Protein AF-A0AA40F3Q4-F1 (afdb_monomer)

Foldseek 3Di:
DDDDDDDDDDDDPPDPDDPPPDDPDQDAAQEEEFEEDEQLVQLCVQVVVQVVVLCVVVPQSNYEYFYEYAPYPNCPVVVVVVCVVVSVVSVHHYHYHYDPQDLVDPPNQQSVLVSRVNRCVVCQVCVVRHDDLQSHKYKYFYLWNFHNLLSVVQVVLCVLQVAQKEEEFEWDPPDPDIFGDPQQQWFALQQHGQWDLPLVLDCPGRVCGCVVPPVVVVCLVLQAKEFGLFDHNRIMMGRRCCVRPVVQGFHAAPVVLVGFGGHSRNVSSLSCLVSQNRRYIYRNLNYIYNDDVVRVVRCVVSHHSCVSVVPDDSVRNHYPDDSDGNQWHWRPNDSNDIDIDGSQRPDDDD

Mean predicted aligned error: 5.72 Å

Nearest PDB structures (foldseek):
  2e89-assembly2_C  TM=4.826E-01  e=2.889E-01  Aquifex aeolicus
  1ni5-assembly1_A-2  TM=4.723E-01  e=5.686E-01  Escherichia coli
  4m6w-assembly1_B  TM=3.619E-01  e=1.432E+00  Homo sapiens

Radius of gyration: 20.72 Å; Cα contacts (8 Å, |Δi|>4): 675; chains: 1; bounding box: 68×44×54 Å

Solvent-accessible surface area (backbone atoms only — not comparable to full-atom values): 18823 Å² total; per-residue (Å²): 133,86,79,81,79,79,83,73,80,82,72,78,74,75,78,77,74,79,75,83,92,82,66,99,61,81,67,48,22,37,34,41,37,27,28,62,44,61,69,42,49,90,47,42,66,50,36,52,50,21,49,52,51,37,36,60,73,70,34,30,62,28,31,35,43,24,38,30,32,45,70,38,91,72,48,36,61,60,53,58,57,70,42,47,67,59,42,47,74,59,51,33,47,74,45,80,43,80,37,87,72,58,45,90,47,85,61,32,40,45,43,48,12,49,51,57,45,58,27,48,39,63,61,67,76,43,53,86,54,38,39,60,43,83,67,17,37,31,38,42,36,50,70,37,39,51,52,32,61,41,58,52,47,31,49,46,50,17,59,77,65,67,30,35,28,20,16,34,39,26,38,40,72,92,56,96,62,77,30,68,56,51,46,88,38,24,21,35,60,76,17,38,49,45,34,60,61,48,77,84,37,49,67,89,37,44,85,45,54,34,74,93,36,68,68,60,33,53,31,49,73,71,40,23,39,41,70,26,54,22,57,47,29,60,30,33,16,31,42,32,30,48,48,72,74,63,68,52,64,52,38,55,58,51,55,96,58,68,22,64,54,57,51,24,54,29,51,35,31,44,48,30,41,75,72,70,45,48,45,28,30,38,35,52,37,28,61,36,16,70,37,64,72,61,18,48,52,44,31,72,75,74,38,52,34,66,69,47,58,75,75,55,47,74,76,70,41,55,64,87,82,68,88,70,77,40,74,36,28,60,38,48,70,42,61,57,49,69,47,78,39,56,56,60,58,64,59,76,83,132

Sequence (350 aa):
MPEPRPLRRPLCPPHPDPPPTNSTSPPPIHYFLALDLRNVLPLLPRLLGSLLETIRFLGPSSCYLSIIEGHSPDGTLSVLTALTPHLAALNIRYHLQSSSLNPSAADRIARLAALRNLALAPLLASPTLFAAPADTTILFLNDVALCAEDVLELAHQRRVQQADMTCAVDWTHVGRDPTFYDVWVARTMKGDSFFEIPPSGSWDFAWNLFWNDKATRERFVARRPFQVFSCWNGAVAVGAEAMMTGGVRFRAPREDRGECFQGEPQLFCKDLWFGGWGRVAVVPSVNIEYGDEKGRLIKEGKGYTSRWTAVETEEEARIEWVDEPPREVKCMPTYDNQYWQAWNASLPLD

Secondary structure (DSSP, 8-state):
-PPPPP-PPPPPPPPPPPPPS--SSPPPB-EEEEEEESS-TTTHHHHHHHHHHHHHHH-GGGEEEEEEE---TTSHHHHHHHHHHHHHHTT-EEEEEE----TTSSSHHHHHHHHHHHHHHHHHH-GGGBS-GGG-EEEEE-S----HHHHHHHHHHHHHTT-SEEEEEEEE-SSSS-EES-TTT-EETTSS-SS---TT---TTTTSTTTT-HHHHHHHHTT--EEEEE--TTEEEEETHHHHTS--------GGGT-----HHHHHHHHHHHTT---EEEEEEEEE-SSHHHHHHHHHHH--HHHHHTT--HHHH------SPPSEEEE-SSSS--EEEETTTT-S--

Structure (mmCIF, N/CA/C/O backbone):
data_AF-A0AA40F3Q4-F1
#
_entry.id   AF-A0AA40F3Q4-F1
#
loop_
_atom_site.group_PDB
_atom_site.id
_atom_site.type_symbol
_atom_site.label_atom_id
_atom_site.label_alt_id
_atom_site.label_comp_id
_atom_site.label_asym_id
_atom_site.label_entity_id
_atom_site.label_seq_id
_atom_site.pdbx_PDB_ins_code
_atom_site.Cartn_x
_atom_site.Cartn_y
_atom_site.Cartn_z
_atom_site.occupancy
_atom_site.B_iso_or_equiv
_atom_site.auth_seq_id
_atom_site.auth_comp_id
_atom_site.auth_asym_id
_atom_site.auth_atom_id
_atom_site.pdbx_PDB_model_num
ATOM 1 N N . MET A 1 1 ? -40.354 13.965 -17.883 1.00 44.69 1 MET A N 1
ATOM 2 C CA . MET A 1 1 ? -39.691 14.326 -16.612 1.00 44.69 1 MET A CA 1
ATOM 3 C C . MET A 1 1 ? -39.885 13.165 -15.652 1.00 44.69 1 MET A C 1
ATOM 5 O O . MET A 1 1 ? -41.017 12.704 -15.575 1.00 44.69 1 MET A O 1
ATOM 9 N N . PRO A 1 2 ? -38.837 12.632 -15.003 1.00 46.91 2 PRO A N 1
ATOM 10 C CA . PRO A 1 2 ? -39.010 11.583 -14.006 1.00 46.91 2 PRO A CA 1
ATOM 11 C C . PRO A 1 2 ? -39.628 12.199 -12.746 1.00 46.91 2 PRO A C 1
ATOM 13 O O . PRO A 1 2 ? -39.131 13.214 -12.259 1.00 46.91 2 PRO A O 1
ATOM 16 N N . GLU A 1 3 ? -40.714 11.615 -12.242 1.00 49.62 3 GLU A N 1
ATOM 17 C CA . GLU A 1 3 ? -41.311 12.037 -10.973 1.00 49.62 3 GLU A CA 1
ATOM 18 C C . GLU A 1 3 ? -40.327 11.824 -9.808 1.00 49.62 3 GLU A C 1
ATOM 20 O O . GLU A 1 3 ? -39.622 10.806 -9.768 1.00 49.62 3 GLU A O 1
ATOM 25 N N . PRO A 1 4 ? -40.261 12.755 -8.840 1.00 59.75 4 PRO A N 1
ATOM 26 C CA . PRO A 1 4 ? -39.429 12.583 -7.659 1.00 59.75 4 PRO A CA 1
ATOM 27 C C . PRO A 1 4 ? -39.944 11.407 -6.820 1.00 59.75 4 PRO A C 1
ATOM 29 O O . PRO A 1 4 ? -41.117 11.353 -6.451 1.00 59.75 4 PRO A O 1
ATOM 32 N N . ARG A 1 5 ? -39.055 10.459 -6.487 1.00 58.78 5 ARG A N 1
ATOM 33 C CA . ARG A 1 5 ? -39.393 9.369 -5.559 1.00 58.78 5 ARG A CA 1
ATOM 34 C C . ARG A 1 5 ? -39.766 9.967 -4.196 1.00 58.78 5 ARG A C 1
ATOM 36 O O . ARG A 1 5 ? -39.007 10.790 -3.682 1.00 58.78 5 ARG A O 1
ATOM 43 N N . PRO A 1 6 ? -40.880 9.542 -3.577 1.00 64.06 6 PRO A N 1
ATOM 44 C CA . PRO A 1 6 ? -41.272 10.050 -2.273 1.00 64.06 6 PRO A CA 1
ATOM 45 C C . PRO A 1 6 ? -40.233 9.651 -1.220 1.00 64.06 6 PRO A C 1
ATOM 47 O O . PRO A 1 6 ? -39.910 8.471 -1.058 1.00 64.06 6 PRO A O 1
ATOM 50 N N . LEU A 1 7 ? -39.721 10.645 -0.490 1.00 58.53 7 LEU A N 1
ATOM 51 C CA . LEU A 1 7 ? -38.876 10.432 0.681 1.00 58.53 7 LEU A CA 1
ATOM 52 C C . LEU A 1 7 ? -39.710 9.709 1.744 1.00 58.53 7 LEU A C 1
ATOM 54 O O . LEU A 1 7 ? -40.642 10.276 2.318 1.00 58.53 7 LEU A O 1
ATOM 58 N N . ARG A 1 8 ? -39.404 8.432 1.992 1.00 70.06 8 ARG A N 1
ATOM 59 C CA . ARG A 1 8 ? -40.022 7.691 3.096 1.00 70.06 8 ARG A CA 1
ATOM 60 C C . ARG A 1 8 ? -39.555 8.302 4.415 1.00 70.06 8 ARG A C 1
ATOM 62 O O . ARG A 1 8 ? -38.373 8.601 4.571 1.00 70.06 8 ARG A O 1
ATOM 69 N N . ARG A 1 9 ? -40.479 8.468 5.367 1.00 61.78 9 ARG A N 1
ATOM 70 C CA . ARG A 1 9 ? -40.126 8.853 6.739 1.00 61.78 9 ARG A CA 1
ATOM 71 C C . ARG A 1 9 ? -39.145 7.811 7.291 1.00 61.78 9 ARG A C 1
ATOM 73 O O . ARG A 1 9 ? -39.477 6.624 7.227 1.00 61.78 9 ARG A O 1
ATOM 80 N N . PRO A 1 10 ? -37.971 8.213 7.804 1.00 50.03 10 PRO A N 1
ATOM 81 C CA . PRO A 1 10 ? -37.075 7.278 8.460 1.00 50.03 10 PRO A CA 1
ATOM 82 C C . PRO A 1 10 ? -37.811 6.683 9.663 1.00 50.03 10 PRO A C 1
ATOM 84 O O . PRO A 1 10 ? -38.311 7.410 10.521 1.00 50.03 10 PRO A O 1
ATOM 87 N N . LEU A 1 11 ? -37.934 5.358 9.687 1.00 65.81 11 LEU A N 1
ATOM 88 C CA . LEU A 1 11 ? -38.355 4.650 10.887 1.00 65.81 11 LEU A CA 1
ATOM 89 C C . LEU A 1 11 ? -37.187 4.724 11.867 1.00 65.81 11 LEU A C 1
ATOM 91 O O . LEU A 1 11 ? -36.048 4.452 11.483 1.00 65.81 11 LEU A O 1
ATOM 95 N N . CYS A 1 12 ? -37.464 5.122 13.108 1.00 56.38 12 CYS A N 1
ATOM 96 C CA . CYS A 1 12 ? -36.472 5.024 14.169 1.00 56.38 12 CYS A CA 1
ATOM 97 C C . CYS A 1 12 ? -36.053 3.546 14.247 1.00 56.38 12 CYS A C 1
ATOM 99 O O . CYS A 1 12 ? -36.946 2.696 14.362 1.00 56.38 12 CYS A O 1
ATOM 101 N N . PRO A 1 13 ? -34.757 3.213 14.122 1.00 60.34 13 PRO A N 1
ATOM 102 C CA . PRO A 1 13 ? -34.320 1.843 14.320 1.00 60.34 13 PRO A CA 1
ATOM 103 C C . PRO A 1 13 ? -34.789 1.385 15.707 1.00 60.34 13 PRO A C 1
ATOM 105 O O . PRO A 1 13 ? -34.764 2.195 16.641 1.00 60.34 13 PRO A O 1
ATOM 108 N N . PRO A 1 14 ? -35.232 0.128 15.868 1.00 66.56 14 PRO A N 1
ATOM 109 C CA . PRO A 1 14 ? -35.464 -0.407 17.200 1.00 66.56 14 PRO A CA 1
ATOM 110 C C . PRO A 1 14 ? -34.191 -0.221 18.032 1.00 66.56 14 PRO A C 1
ATOM 112 O O . PRO A 1 14 ? -33.078 -0.326 17.506 1.00 66.56 14 PRO A O 1
ATOM 115 N N . HIS A 1 15 ? -34.357 0.100 19.318 1.00 56.66 15 HIS A N 1
ATOM 116 C CA . HIS A 1 15 ? -33.223 0.133 20.233 1.00 56.66 15 HIS A CA 1
ATOM 117 C C . HIS A 1 15 ? -32.486 -1.207 20.131 1.00 56.66 15 HIS A C 1
ATOM 119 O O . HIS A 1 15 ? -33.151 -2.244 20.152 1.00 56.66 15 HIS A O 1
ATOM 125 N N . PRO A 1 16 ? -31.150 -1.202 19.979 1.00 62.06 16 PRO A N 1
ATOM 126 C CA . PRO A 1 16 ? -30.399 -2.442 20.003 1.00 62.06 16 PRO A CA 1
ATOM 127 C C . PRO A 1 16 ? -30.681 -3.149 21.326 1.00 62.06 16 PRO A C 1
ATOM 129 O O . PRO A 1 16 ? -30.703 -2.505 22.382 1.00 62.06 16 PRO A O 1
ATOM 132 N N . ASP A 1 17 ? -30.910 -4.458 21.256 1.00 61.41 17 ASP A N 1
ATOM 133 C CA . ASP A 1 17 ? -31.008 -5.279 22.452 1.00 61.41 17 ASP A CA 1
ATOM 134 C C . ASP A 1 17 ? -29.743 -5.077 23.302 1.00 61.41 17 ASP A C 1
ATOM 136 O O . ASP A 1 17 ? -28.638 -4.956 22.751 1.00 61.41 17 ASP A O 1
ATOM 140 N N . PRO A 1 18 ? -29.873 -5.006 24.639 1.00 54.59 18 PRO A N 1
ATOM 141 C CA . PRO A 1 18 ? -28.712 -4.939 25.506 1.00 54.59 18 PRO A CA 1
ATOM 142 C C . PRO A 1 18 ? -27.803 -6.140 25.204 1.00 54.59 18 PRO A C 1
ATOM 144 O O . PRO A 1 18 ? -28.299 -7.265 25.080 1.00 54.59 18 PRO A O 1
ATOM 147 N N . PRO A 1 19 ? -26.484 -5.924 25.058 1.00 56.00 19 PRO A N 1
ATOM 148 C CA . PRO A 1 19 ? -25.567 -7.004 24.738 1.00 56.00 19 PRO A CA 1
ATOM 149 C C . PRO A 1 19 ? -25.681 -8.107 25.800 1.00 56.00 19 PRO A C 1
ATOM 151 O O . PRO A 1 19 ? -25.821 -7.792 26.988 1.00 56.00 19 PRO A O 1
ATOM 154 N N . PRO A 1 20 ? -25.618 -9.392 25.406 1.00 51.25 20 PRO A N 1
ATOM 155 C CA . PRO A 1 20 ? -25.650 -10.491 26.355 1.00 51.25 20 PRO A CA 1
ATOM 156 C C . PRO A 1 20 ? -24.527 -10.316 27.381 1.00 51.25 20 PRO A C 1
ATOM 158 O O . PRO A 1 20 ? -23.339 -10.283 27.055 1.00 51.25 20 PRO A O 1
ATOM 161 N N . THR A 1 21 ? -24.918 -10.183 28.644 1.00 56.25 21 THR A N 1
ATOM 162 C CA . THR A 1 21 ? -24.019 -10.083 29.790 1.00 56.25 21 THR A CA 1
ATOM 163 C C . THR A 1 21 ? -23.384 -11.445 30.040 1.00 56.25 21 THR A C 1
ATOM 165 O O . THR A 1 21 ? -23.959 -12.238 30.776 1.00 56.25 21 THR A O 1
ATOM 168 N N . ASN A 1 22 ? -22.251 -11.753 29.399 1.00 51.97 22 ASN A N 1
ATOM 169 C CA . ASN A 1 22 ? -21.353 -12.838 29.834 1.00 51.97 22 ASN A CA 1
ATOM 170 C C . ASN A 1 22 ? -19.933 -12.761 29.235 1.00 51.97 22 ASN A C 1
ATOM 172 O O . ASN A 1 22 ? -19.335 -13.765 28.862 1.00 51.97 22 ASN A O 1
ATOM 176 N N . SER A 1 23 ? -19.355 -11.560 29.192 1.00 52.28 23 SER A N 1
ATOM 177 C CA . SER A 1 23 ? -17.904 -11.375 29.074 1.00 52.28 23 SER A CA 1
ATOM 178 C C . SER A 1 23 ? -17.514 -10.107 29.824 1.00 52.28 23 SER A C 1
ATOM 180 O O . SER A 1 23 ? -17.941 -9.015 29.460 1.00 52.28 23 SER A O 1
ATOM 182 N N . THR A 1 24 ? -16.737 -10.237 30.896 1.00 62.25 24 THR A N 1
ATOM 183 C CA . THR A 1 24 ? -16.213 -9.101 31.674 1.00 62.25 24 THR A CA 1
ATOM 184 C C . THR A 1 24 ? -15.045 -8.395 30.981 1.00 62.25 24 THR A C 1
ATOM 186 O O . THR A 1 24 ? -14.655 -7.312 31.411 1.00 62.25 24 THR A O 1
ATOM 189 N N . SER A 1 25 ? -14.507 -8.961 29.896 1.00 68.81 25 SER A N 1
ATOM 190 C CA . SER A 1 25 ? -13.467 -8.347 29.069 1.00 68.81 25 SER A CA 1
ATOM 191 C C . SER A 1 25 ? -14.027 -7.857 27.727 1.00 68.81 25 SER A C 1
ATOM 193 O O . SER A 1 25 ? -14.858 -8.549 27.125 1.00 68.81 25 SER A O 1
ATOM 195 N N . PRO A 1 26 ? -13.574 -6.694 27.220 1.00 80.38 26 PRO A N 1
ATOM 196 C CA . PRO A 1 26 ? -13.894 -6.264 25.862 1.00 80.38 26 PRO A CA 1
ATOM 197 C C . PRO A 1 26 ? -13.405 -7.307 24.840 1.00 80.38 26 PRO A C 1
ATOM 199 O O . PRO A 1 26 ? -12.405 -7.982 25.100 1.00 80.38 26 PRO A O 1
ATOM 202 N N . PRO A 1 27 ? -14.087 -7.457 23.689 1.00 87.94 27 PRO A N 1
ATOM 203 C CA . PRO A 1 27 ? -13.668 -8.409 22.667 1.00 87.94 27 PRO A CA 1
ATOM 204 C C . PRO A 1 27 ? -12.263 -8.063 22.137 1.00 87.94 27 PRO A C 1
ATOM 206 O O . PRO A 1 27 ? -11.870 -6.886 22.136 1.00 87.94 27 PRO A O 1
ATOM 209 N N . PRO A 1 28 ? -11.492 -9.067 21.687 1.00 95.00 28 PRO A N 1
ATOM 210 C CA . PRO A 1 28 ? -10.180 -8.830 21.100 1.00 95.00 28 PRO A CA 1
ATOM 211 C C . PRO A 1 28 ? -10.287 -8.009 19.806 1.00 95.00 28 PRO A C 1
ATOM 213 O O . PRO A 1 28 ? -11.277 -8.090 19.078 1.00 95.00 28 PRO A O 1
ATOM 216 N N . ILE A 1 29 ? -9.261 -7.208 19.512 1.00 96.94 29 ILE A N 1
ATOM 217 C CA . ILE A 1 29 ? -9.142 -6.520 18.221 1.00 96.94 29 ILE A CA 1
ATOM 218 C C . ILE A 1 29 ? -8.756 -7.515 17.138 1.00 96.94 29 ILE A C 1
ATOM 220 O O . ILE A 1 29 ? -7.723 -8.169 17.245 1.00 96.94 29 ILE A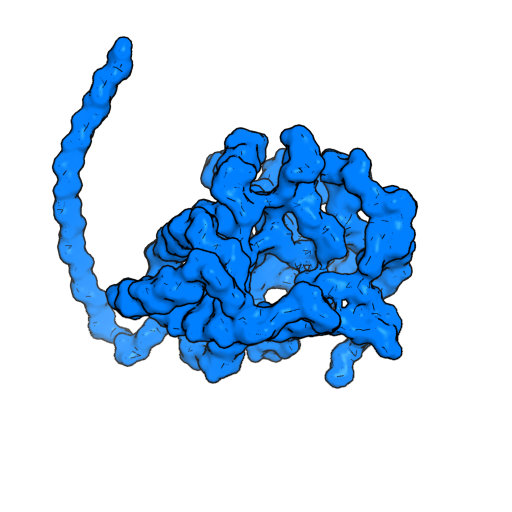 O 1
ATOM 224 N N . HIS A 1 30 ? -9.535 -7.546 16.063 1.00 97.75 30 HIS A N 1
ATOM 225 C CA . HIS A 1 30 ? -9.210 -8.292 14.848 1.00 97.75 30 HIS A 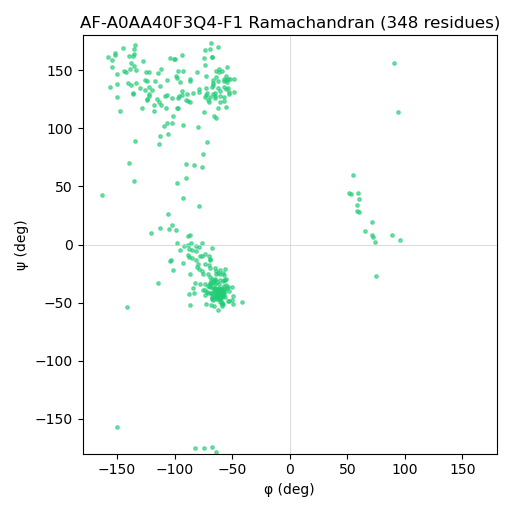CA 1
ATOM 226 C C . HIS A 1 30 ? -8.656 -7.393 13.738 1.00 97.75 30 HIS A C 1
ATOM 228 O O . HIS A 1 30 ? -7.960 -7.885 12.853 1.00 97.75 30 HIS A O 1
ATOM 234 N N . TYR A 1 31 ? -8.937 -6.086 13.782 1.00 98.50 31 TYR A N 1
ATOM 235 C CA . TYR A 1 31 ? -8.552 -5.139 12.737 1.00 98.50 31 TYR A CA 1
ATOM 236 C C . TYR A 1 31 ? -7.815 -3.930 13.317 1.00 98.50 31 TYR A C 1
ATOM 238 O O . TYR A 1 31 ? -8.375 -3.161 14.100 1.00 98.50 31 TYR A O 1
ATOM 246 N N . PHE A 1 32 ? -6.559 -3.745 12.918 1.00 98.62 32 PHE A N 1
ATOM 247 C CA . PHE A 1 32 ? -5.738 -2.590 13.279 1.00 98.62 32 PHE A CA 1
ATOM 248 C C . PHE A 1 32 ? -5.596 -1.668 12.068 1.00 98.62 32 PHE A C 1
ATOM 250 O O . PHE A 1 32 ? -4.869 -1.977 11.130 1.00 98.62 32 PHE A O 1
ATOM 257 N N . LEU A 1 33 ? -6.310 -0.549 12.063 1.00 98.69 33 LEU A N 1
ATOM 258 C CA . LEU A 1 33 ? -6.270 0.445 11.001 1.00 98.69 33 LEU A CA 1
ATOM 259 C C . LEU A 1 33 ? -5.160 1.453 11.310 1.00 98.69 33 LEU A C 1
ATOM 261 O O . LEU A 1 33 ? -5.179 2.067 12.374 1.00 98.69 33 LEU A O 1
ATOM 265 N N . ALA A 1 34 ? -4.208 1.622 10.397 1.00 98.56 34 ALA A N 1
ATOM 266 C CA . ALA A 1 34 ? -3.029 2.466 10.576 1.00 98.56 34 ALA A CA 1
ATOM 267 C C . ALA A 1 34 ? -2.912 3.485 9.439 1.00 98.56 34 ALA A C 1
ATOM 269 O O . ALA A 1 34 ? -3.044 3.115 8.272 1.00 98.56 34 ALA A O 1
ATOM 270 N N . LEU A 1 35 ? -2.663 4.752 9.774 1.00 98.44 35 LEU A N 1
ATOM 271 C CA . LEU A 1 35 ? -2.482 5.824 8.797 1.00 98.44 35 LEU A CA 1
ATOM 272 C C . LEU A 1 35 ? -1.365 6.782 9.215 1.00 98.44 35 LEU A C 1
ATOM 274 O O . LEU A 1 35 ? -1.309 7.202 10.370 1.00 98.44 35 LEU A O 1
ATOM 278 N N . ASP A 1 36 ? -0.559 7.195 8.240 1.00 97.00 36 ASP A N 1
ATOM 279 C CA . ASP A 1 36 ? 0.329 8.355 8.335 1.00 97.00 36 ASP A CA 1
ATOM 280 C C . ASP A 1 36 ? -0.259 9.469 7.458 1.00 97.00 36 ASP A C 1
ATOM 282 O O . ASP A 1 36 ? -0.394 9.295 6.248 1.00 97.00 36 ASP A O 1
ATOM 286 N N . LEU A 1 37 ? -0.634 10.607 8.046 1.00 96.75 37 LEU A N 1
ATOM 287 C CA . LEU A 1 37 ? -1.344 11.688 7.355 1.00 96.75 37 LEU A CA 1
ATOM 288 C C . LEU A 1 37 ? -0.579 13.006 7.436 1.00 96.75 37 LEU A C 1
ATOM 290 O O . LEU A 1 37 ? -0.130 13.415 8.508 1.00 96.75 37 LEU A O 1
ATOM 294 N N . ARG A 1 38 ? -0.482 13.721 6.312 1.00 94.50 38 ARG A N 1
ATOM 295 C CA . ARG A 1 38 ? 0.099 15.067 6.263 1.00 94.50 38 ARG A CA 1
ATOM 296 C C . ARG A 1 38 ? -0.528 15.897 5.149 1.00 94.50 38 ARG A C 1
ATOM 298 O O . ARG A 1 38 ? -0.455 15.507 3.995 1.00 94.50 38 ARG A O 1
ATOM 305 N N . ASN A 1 39 ? -1.032 17.083 5.479 1.00 95.06 39 ASN A N 1
ATOM 306 C CA . ASN A 1 39 ? -1.609 18.042 4.528 1.00 95.06 39 ASN A CA 1
ATOM 307 C C . ASN A 1 39 ? -2.806 17.484 3.731 1.00 95.06 39 ASN A C 1
ATOM 309 O O . ASN A 1 39 ? -2.880 17.647 2.512 1.00 95.06 39 ASN A O 1
ATOM 313 N N . VAL A 1 40 ? -3.726 16.800 4.414 1.00 96.19 40 VAL A N 1
ATOM 314 C CA . VAL A 1 40 ? -4.823 16.050 3.781 1.00 96.19 40 VAL A CA 1
ATOM 315 C C . VAL A 1 40 ? -6.197 16.650 4.056 1.00 96.19 40 VAL A C 1
ATOM 317 O O . VAL A 1 40 ? -7.200 15.978 3.821 1.00 96.19 40 VAL A O 1
ATOM 320 N N . LEU A 1 41 ? -6.293 17.892 4.551 1.00 96.75 41 LEU A N 1
ATOM 321 C CA . LEU A 1 41 ? -7.573 18.482 4.960 1.00 96.75 41 LEU A CA 1
ATOM 322 C C . LEU A 1 41 ? -8.685 18.340 3.894 1.00 96.75 41 LEU A C 1
ATOM 324 O O . LEU A 1 41 ? -9.790 17.948 4.273 1.00 96.75 41 LEU A O 1
ATOM 328 N N . PRO A 1 42 ? -8.446 18.587 2.587 1.00 96.38 42 PRO A N 1
ATOM 329 C CA . PRO A 1 42 ? -9.491 18.444 1.569 1.00 96.38 42 PRO A CA 1
ATOM 330 C C . PRO A 1 42 ? -9.983 17.003 1.378 1.00 96.38 42 PRO A C 1
ATOM 332 O O . PRO A 1 42 ? -11.146 16.793 1.043 1.00 96.38 42 PRO A O 1
ATOM 335 N N . LEU A 1 43 ? -9.106 16.020 1.590 1.00 96.81 43 LEU A N 1
ATOM 336 C CA . LEU A 1 43 ? -9.385 14.592 1.425 1.00 96.81 43 LEU A CA 1
ATOM 337 C C . LEU A 1 43 ? -9.992 13.964 2.689 1.00 96.81 43 LEU A C 1
ATOM 339 O O . LEU A 1 43 ? -10.710 12.963 2.627 1.00 96.81 43 LEU A O 1
ATOM 343 N N . LEU A 1 44 ? -9.716 14.564 3.848 1.00 96.12 44 LEU A N 1
ATOM 344 C CA . LEU A 1 44 ? -10.042 14.026 5.161 1.00 96.12 44 LEU A CA 1
ATOM 345 C C . LEU A 1 44 ? -11.525 13.632 5.330 1.00 96.12 44 LEU A C 1
ATOM 347 O O . LEU A 1 44 ? -11.766 12.561 5.889 1.00 96.12 44 LEU A O 1
ATOM 351 N N . PRO A 1 45 ? -12.528 14.391 4.828 1.00 96.12 45 PRO A N 1
ATOM 352 C CA . PRO A 1 45 ? -13.930 13.981 4.917 1.00 96.12 45 PRO A CA 1
ATOM 353 C C . PRO A 1 45 ? -14.224 12.647 4.222 1.00 96.12 45 PRO A C 1
ATOM 355 O O . PRO A 1 45 ? -14.944 11.819 4.779 1.00 96.12 45 PRO A O 1
ATOM 358 N N . ARG A 1 46 ? -13.652 12.415 3.031 1.00 96.88 46 ARG A N 1
ATOM 359 C CA . ARG A 1 46 ? -13.810 11.148 2.308 1.00 96.88 46 ARG A CA 1
ATOM 360 C C . ARG A 1 46 ? -13.092 10.022 3.033 1.00 96.88 46 ARG A C 1
ATOM 362 O O . ARG A 1 46 ? -13.705 8.996 3.312 1.00 96.88 46 ARG A O 1
ATOM 369 N N . LEU A 1 47 ? -11.815 10.229 3.351 1.00 97.12 47 LEU A N 1
ATOM 370 C CA . LEU A 1 47 ? -10.977 9.213 3.983 1.00 97.12 47 LEU A CA 1
ATOM 371 C C . LEU A 1 47 ? -11.568 8.752 5.323 1.00 97.12 47 LEU A C 1
ATOM 373 O O . LEU A 1 47 ? -11.778 7.558 5.527 1.00 97.12 47 LEU A O 1
ATOM 377 N N . LEU A 1 48 ? -11.905 9.690 6.215 1.00 95.50 48 LEU A N 1
ATOM 378 C CA . LEU A 1 48 ? -12.493 9.357 7.514 1.00 95.50 48 LEU A CA 1
ATOM 379 C C . LEU A 1 48 ? -13.917 8.810 7.383 1.00 95.50 48 LEU A C 1
ATOM 381 O O . LEU A 1 48 ? -14.275 7.897 8.120 1.00 95.50 48 LEU A O 1
ATOM 385 N N . GLY A 1 49 ? -14.722 9.323 6.447 1.00 96.19 49 GLY A N 1
ATOM 386 C CA . GLY A 1 49 ? -16.063 8.794 6.186 1.00 96.19 49 GLY A CA 1
ATOM 387 C C . GLY A 1 49 ? -16.030 7.311 5.813 1.00 96.19 49 GLY A C 1
ATOM 388 O O . GLY A 1 49 ? -16.691 6.496 6.458 1.00 96.19 49 GLY A O 1
ATOM 389 N N . SER A 1 50 ? -15.187 6.951 4.846 1.00 97.94 50 SER A N 1
ATOM 390 C CA . SER A 1 50 ? -14.997 5.564 4.414 1.00 97.94 50 SER A CA 1
ATOM 391 C C . SER A 1 50 ? -14.377 4.678 5.501 1.00 97.94 50 SER A C 1
ATOM 393 O O . SER A 1 50 ? -14.786 3.527 5.667 1.00 97.94 50 SER A O 1
ATOM 395 N N . LEU A 1 51 ? -13.425 5.199 6.284 1.00 97.12 51 LEU A N 1
ATOM 396 C CA . LEU A 1 51 ? -12.856 4.486 7.433 1.00 97.12 51 LEU A CA 1
ATOM 397 C C . LEU A 1 51 ? -13.913 4.168 8.490 1.00 97.12 51 LEU A C 1
ATOM 399 O O . LEU A 1 51 ? -13.981 3.0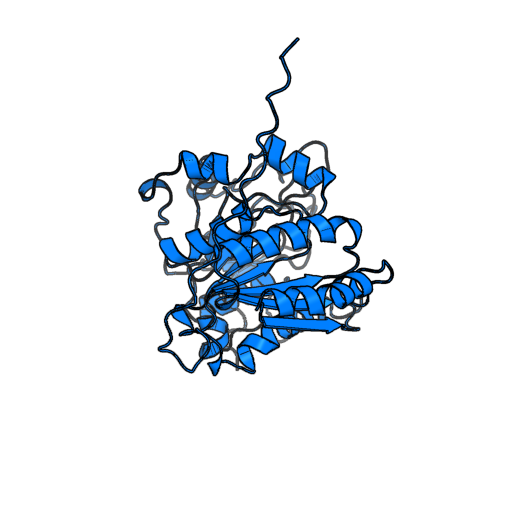43 8.978 1.00 97.12 51 LEU A O 1
ATOM 403 N N . LEU A 1 52 ? -14.759 5.139 8.837 1.00 96.44 52 LEU A N 1
ATOM 404 C CA . LEU A 1 52 ? -15.816 4.945 9.825 1.00 96.44 52 LEU A CA 1
ATOM 405 C C . LEU A 1 52 ? -16.883 3.972 9.335 1.00 96.44 52 LEU A C 1
ATOM 407 O O . LEU A 1 52 ? -17.372 3.165 10.121 1.00 96.44 52 LEU A O 1
ATOM 411 N N . GLU A 1 53 ? -17.231 4.007 8.052 1.00 98.06 53 GLU A N 1
ATOM 412 C CA . GLU A 1 53 ? -18.125 3.017 7.451 1.00 98.06 53 GLU A CA 1
ATOM 413 C C . GLU A 1 53 ? -17.515 1.606 7.489 1.00 98.06 53 GLU A C 1
ATOM 415 O O . GLU A 1 53 ? -18.185 0.664 7.914 1.00 98.06 53 GLU A O 1
ATOM 420 N N . THR A 1 54 ? -16.222 1.475 7.176 1.00 98.38 54 THR A N 1
ATOM 421 C CA . THR A 1 54 ? -15.473 0.213 7.306 1.00 98.38 54 THR A CA 1
ATOM 422 C C . THR A 1 54 ? -15.499 -0.294 8.752 1.00 98.38 54 THR A C 1
ATOM 424 O O . THR A 1 54 ? -15.863 -1.439 9.005 1.00 98.38 54 THR A O 1
ATOM 427 N N . ILE A 1 55 ? -15.176 0.560 9.729 1.00 97.81 55 ILE A N 1
ATOM 428 C CA . ILE A 1 55 ? -15.171 0.202 11.156 1.00 97.81 55 ILE A CA 1
ATOM 429 C C . ILE A 1 55 ? -16.570 -0.211 11.627 1.00 97.81 55 ILE A C 1
ATOM 431 O O . ILE A 1 55 ? -16.709 -1.164 12.392 1.00 97.81 55 ILE A O 1
ATOM 435 N N . ARG A 1 56 ? -17.620 0.473 11.161 1.00 96.94 56 ARG A N 1
ATOM 436 C CA . ARG A 1 56 ? -19.008 0.104 11.467 1.00 96.94 56 ARG A CA 1
ATOM 437 C C . ARG A 1 56 ? -19.374 -1.264 10.905 1.00 96.94 56 ARG A C 1
ATOM 439 O O . ARG A 1 56 ? -20.068 -2.004 11.594 1.00 96.94 56 ARG A O 1
ATOM 446 N N . PHE A 1 57 ? -18.912 -1.593 9.700 1.00 97.75 57 PHE A N 1
ATOM 447 C CA . PHE A 1 57 ? -19.126 -2.903 9.089 1.00 97.75 57 PHE A CA 1
ATOM 448 C C . PHE A 1 57 ? -18.382 -4.018 9.840 1.00 97.75 57 PHE A C 1
ATOM 450 O O . PHE A 1 57 ? -18.969 -5.053 10.141 1.00 97.75 57 PHE A O 1
ATOM 457 N N . LEU A 1 58 ? -17.111 -3.795 10.188 1.00 96.38 58 LEU A N 1
ATOM 458 C CA . LEU A 1 58 ? -16.266 -4.768 10.899 1.00 96.38 58 LEU A CA 1
ATOM 459 C C . LEU A 1 58 ? -16.629 -4.926 12.388 1.00 96.38 58 LEU A C 1
ATOM 461 O O . LEU A 1 58 ? -16.234 -5.901 13.029 1.00 96.38 58 LEU A O 1
ATOM 465 N N . GLY A 1 59 ? -17.386 -3.975 12.936 1.00 95.69 59 GLY A N 1
ATOM 466 C CA . GLY A 1 59 ? -17.722 -3.891 14.350 1.00 95.69 59 GLY A CA 1
ATOM 467 C C . GLY A 1 59 ? -16.734 -2.988 15.100 1.00 95.69 59 GLY A C 1
ATOM 468 O O . GLY A 1 59 ? -15.570 -3.359 15.250 1.00 95.69 59 GLY A O 1
ATOM 469 N N . PRO A 1 60 ? -17.172 -1.831 15.638 1.00 95.31 60 PRO A N 1
ATOM 470 C CA . PRO A 1 60 ? -16.282 -0.866 16.291 1.00 95.31 60 PRO A CA 1
ATOM 471 C C . PRO A 1 60 ? -15.418 -1.442 17.416 1.00 95.31 60 PRO A C 1
ATOM 473 O O . PRO A 1 60 ? -14.248 -1.092 17.540 1.00 95.31 60 PRO A O 1
ATOM 476 N N . SER A 1 61 ? -15.968 -2.372 18.200 1.00 93.81 61 SER A N 1
ATOM 477 C CA . SER A 1 61 ? -15.262 -3.028 19.303 1.00 93.81 61 SER A CA 1
ATOM 478 C C . SER A 1 61 ? -14.145 -3.973 18.842 1.00 93.81 61 SER A C 1
ATOM 480 O O . SER A 1 61 ? -13.234 -4.240 19.625 1.00 93.81 61 SER A O 1
ATOM 482 N N . SER A 1 62 ? -14.179 -4.426 17.587 1.00 95.50 62 SER A N 1
ATOM 483 C CA . SER A 1 62 ? -13.176 -5.294 16.955 1.00 95.50 62 SER A CA 1
ATOM 484 C C . SER A 1 62 ? -12.075 -4.507 16.234 1.00 95.50 62 SER A C 1
ATOM 486 O O . SER A 1 62 ? -11.161 -5.122 15.676 1.00 95.50 62 SER A O 1
ATOM 488 N N . CYS A 1 63 ? -12.152 -3.169 16.238 1.00 97.12 63 CYS A N 1
ATOM 489 C CA . CYS A 1 63 ? -11.275 -2.270 15.491 1.00 97.12 63 CYS A CA 1
ATOM 490 C C . CYS A 1 63 ? -10.443 -1.358 16.403 1.00 97.12 63 CYS A C 1
ATOM 492 O O . CYS A 1 63 ? -10.917 -0.839 17.418 1.00 97.12 63 CYS A O 1
ATOM 494 N N . TYR A 1 64 ? -9.190 -1.151 16.014 1.00 97.69 64 TYR A N 1
ATOM 495 C CA . TYR A 1 64 ? -8.282 -0.174 16.602 1.00 97.69 64 TYR A CA 1
ATOM 496 C C . TYR A 1 64 ? -7.831 0.775 15.496 1.00 97.69 64 TYR A C 1
ATOM 498 O O . TYR A 1 64 ? -7.394 0.307 14.452 1.00 97.69 64 TYR A O 1
ATOM 506 N N . LEU A 1 65 ? -7.924 2.084 15.708 1.00 98.19 65 LEU A N 1
ATOM 507 C CA . LEU A 1 65 ? -7.509 3.103 14.746 1.00 98.19 65 LEU A CA 1
ATOM 508 C C . LEU A 1 65 ? -6.280 3.855 15.269 1.00 98.19 65 LEU A C 1
ATOM 510 O O . LEU A 1 65 ? -6.339 4.479 16.322 1.00 98.19 65 LEU A O 1
ATOM 514 N N . SER A 1 66 ? -5.177 3.814 14.532 1.00 98.44 66 SER A N 1
ATOM 515 C CA . SER A 1 66 ? -3.925 4.504 14.840 1.00 98.44 66 SER A CA 1
ATOM 516 C C . SER A 1 66 ? -3.606 5.503 13.734 1.00 98.44 66 SER A C 1
ATOM 518 O O . SER A 1 66 ? -3.481 5.122 12.571 1.00 98.44 66 SER A O 1
ATOM 520 N N . ILE A 1 67 ? -3.500 6.783 14.083 1.00 98.44 67 ILE A N 1
ATOM 521 C CA . ILE A 1 67 ? -3.187 7.863 13.147 1.00 98.44 67 ILE A CA 1
ATOM 522 C C . ILE A 1 67 ? -1.953 8.615 13.635 1.00 98.44 67 ILE A C 1
ATOM 524 O O . ILE A 1 67 ? -1.936 9.164 14.742 1.00 98.44 67 ILE A O 1
ATOM 528 N N . ILE A 1 68 ? -0.943 8.691 12.774 1.00 98.06 68 ILE A N 1
ATOM 529 C CA . ILE A 1 68 ? 0.198 9.585 12.939 1.00 98.06 68 ILE A CA 1
ATOM 530 C C . ILE A 1 68 ? 0.008 10.786 12.025 1.00 98.06 68 ILE A C 1
ATOM 532 O O . ILE A 1 68 ? -0.211 10.655 10.826 1.00 98.06 68 ILE A O 1
ATOM 536 N N . GLU A 1 69 ? 0.085 11.977 12.600 1.00 96.38 69 GLU A N 1
ATOM 537 C CA . GLU A 1 69 ? -0.086 13.239 11.895 1.00 96.38 69 GLU A CA 1
ATOM 538 C C . GLU A 1 69 ? 1.275 13.932 11.730 1.00 96.38 69 GLU A C 1
ATOM 540 O O . GLU A 1 69 ? 2.031 14.082 12.686 1.00 96.38 69 GLU A O 1
ATOM 545 N N . GLY A 1 70 ? 1.614 14.340 10.509 1.00 92.50 70 GLY A N 1
ATOM 546 C CA . GLY A 1 70 ? 2.940 14.833 10.136 1.00 92.50 70 GLY A CA 1
ATOM 547 C C . GLY A 1 70 ? 3.139 16.349 10.224 1.00 92.50 70 GLY A C 1
ATOM 548 O O . GLY A 1 70 ? 3.777 16.898 9.324 1.00 92.50 70 GLY A O 1
ATOM 549 N N . HIS A 1 71 ? 2.617 17.028 11.248 1.00 88.62 71 HIS A N 1
ATOM 550 C CA . HIS A 1 71 ? 2.733 18.480 11.460 1.00 88.62 71 HIS A CA 1
ATOM 551 C C . HIS A 1 71 ? 2.243 19.327 10.267 1.00 88.62 71 HIS A C 1
ATOM 553 O O . HIS A 1 71 ? 2.988 20.099 9.652 1.00 88.62 71 HIS A O 1
ATOM 559 N N . SER A 1 72 ? 0.972 19.155 9.922 1.00 92.00 72 SER A N 1
ATOM 560 C CA . SER A 1 72 ? 0.299 19.800 8.795 1.00 92.00 72 SER A CA 1
ATOM 561 C C . SER A 1 72 ? -0.094 21.244 9.133 1.00 92.00 72 SER A C 1
ATOM 563 O O . SER A 1 72 ? -0.740 21.474 10.159 1.00 92.00 72 SER A O 1
ATOM 565 N N . PRO A 1 73 ? 0.206 22.235 8.271 1.00 93.31 73 PRO A N 1
ATOM 566 C CA . PRO A 1 73 ? -0.198 23.622 8.483 1.00 93.31 73 PRO A CA 1
ATOM 567 C C . PRO A 1 73 ? -1.625 23.906 7.985 1.00 93.31 73 PRO A C 1
ATOM 569 O O . PRO A 1 73 ? -2.116 25.019 8.144 1.00 93.31 73 PRO A O 1
ATOM 572 N N . ASP A 1 74 ? -2.283 22.930 7.355 1.00 95.31 74 ASP A N 1
ATOM 573 C CA . ASP A 1 74 ? -3.579 23.090 6.691 1.00 95.31 74 ASP A CA 1
ATOM 574 C C . ASP A 1 74 ? -4.785 22.890 7.622 1.00 95.31 74 ASP A C 1
ATOM 576 O O . ASP A 1 74 ? -5.912 23.080 7.188 1.00 95.31 74 ASP A O 1
ATOM 580 N N . GLY A 1 75 ? -4.571 22.515 8.888 1.00 95.69 75 GLY A N 1
ATOM 581 C CA . GLY A 1 75 ? -5.639 22.225 9.851 1.00 95.69 75 GLY A CA 1
ATOM 582 C C . GLY A 1 75 ? -6.019 20.744 9.976 1.00 95.69 75 GLY A C 1
ATOM 583 O O . GLY A 1 75 ? -6.912 20.425 10.763 1.00 95.69 75 GLY A O 1
ATOM 584 N N . THR A 1 76 ? -5.325 19.829 9.282 1.00 96.69 76 THR A N 1
ATOM 585 C CA . THR A 1 76 ? -5.528 18.369 9.401 1.00 96.69 76 THR A CA 1
ATOM 586 C C . THR A 1 76 ? -5.535 17.910 10.865 1.00 96.69 76 THR A C 1
ATOM 588 O O . THR A 1 76 ? -6.492 17.274 11.314 1.00 96.69 76 THR A O 1
ATOM 591 N N . LEU A 1 77 ? -4.515 18.289 11.649 1.00 96.69 77 LEU A N 1
ATOM 592 C CA . LEU A 1 77 ? -4.415 17.909 13.063 1.00 96.69 77 LEU A CA 1
ATOM 593 C C . LEU A 1 77 ? -5.592 18.428 13.898 1.00 96.69 77 LEU A C 1
ATOM 595 O O . LEU A 1 77 ? -6.079 17.726 14.786 1.00 96.69 77 LEU A O 1
ATOM 599 N N . SER A 1 78 ? -6.064 19.645 13.621 1.00 96.50 78 SER A N 1
ATOM 600 C CA . SER A 1 78 ? -7.183 20.250 14.347 1.00 96.50 78 SER A CA 1
ATOM 601 C C . SER A 1 78 ? -8.468 19.449 14.153 1.00 96.50 78 SER A C 1
ATOM 603 O O . SER A 1 78 ? -9.174 19.186 15.126 1.00 96.50 78 SER A O 1
ATOM 605 N N . VAL A 1 79 ? -8.739 19.000 12.924 1.00 96.38 79 VAL A N 1
ATOM 606 C CA . VAL A 1 79 ? -9.904 18.154 12.628 1.00 96.38 79 VAL A CA 1
ATOM 607 C C . VAL A 1 79 ? -9.769 16.782 13.290 1.00 96.38 79 VAL A C 1
ATOM 609 O O . VAL A 1 79 ? -10.694 16.352 13.978 1.00 96.38 79 VAL A O 1
ATOM 612 N N . LEU A 1 80 ? -8.614 16.120 13.158 1.00 96.75 80 LEU A N 1
ATOM 613 C CA . LEU A 1 80 ? -8.358 14.821 13.797 1.00 96.75 80 LEU A CA 1
ATOM 614 C C . LEU A 1 80 ? -8.528 14.889 15.323 1.00 96.75 80 LEU A C 1
ATOM 616 O O . LEU A 1 80 ? -9.158 14.022 15.928 1.00 96.75 80 LEU A O 1
ATOM 620 N N . THR A 1 81 ? -8.029 15.958 15.945 1.00 96.62 81 THR A N 1
ATOM 621 C CA . THR A 1 81 ? -8.167 16.183 17.389 1.00 96.62 81 THR A CA 1
ATOM 622 C C . THR A 1 81 ? -9.634 16.359 17.779 1.00 96.62 81 THR A C 1
ATOM 624 O O . THR A 1 81 ? -10.100 15.699 18.709 1.00 96.62 81 THR A O 1
ATOM 627 N N . ALA A 1 82 ? -10.390 17.180 17.042 1.00 95.88 82 ALA A N 1
ATOM 628 C CA . ALA A 1 82 ? -11.802 17.453 17.319 1.00 95.88 82 ALA A CA 1
ATOM 629 C C . ALA A 1 82 ? -12.711 16.214 17.179 1.00 95.88 82 ALA A C 1
ATOM 631 O O . ALA A 1 82 ? -13.761 16.131 17.824 1.00 95.88 82 ALA A O 1
ATOM 632 N N . LEU A 1 83 ? -12.312 15.227 16.372 1.00 93.56 83 LEU A N 1
ATOM 633 C CA . LEU A 1 83 ? -13.055 13.977 16.193 1.00 93.56 83 LEU A CA 1
ATOM 634 C C . LEU A 1 83 ? -12.819 12.957 17.313 1.00 93.56 83 LEU A C 1
ATOM 636 O O . LEU A 1 83 ? -13.664 12.087 17.517 1.00 93.56 83 LEU A O 1
ATOM 640 N N . THR A 1 84 ? -11.737 13.086 18.084 1.00 92.94 84 THR A N 1
ATOM 641 C CA . THR A 1 84 ? -11.347 12.118 19.127 1.00 92.94 84 THR A CA 1
ATOM 642 C C . THR A 1 84 ? -12.486 11.757 20.100 1.00 92.94 84 THR A C 1
ATOM 644 O O . THR A 1 84 ? -12.738 10.563 20.286 1.00 92.94 84 THR A O 1
ATOM 647 N N . PRO A 1 85 ? -13.247 12.715 20.677 1.00 92.56 85 PRO A N 1
ATOM 648 C CA . PRO A 1 85 ? -14.345 12.380 21.590 1.00 92.56 85 PRO A CA 1
ATOM 649 C C . PRO A 1 85 ? -15.484 11.606 20.909 1.00 92.56 85 PRO A C 1
ATOM 651 O O . PRO A 1 85 ? -16.132 10.773 21.538 1.00 92.56 85 PRO A O 1
ATOM 654 N N . HIS A 1 86 ? -15.714 11.852 19.617 1.00 91.75 86 HIS A N 1
ATOM 655 C CA . HIS A 1 86 ? -16.754 11.179 18.839 1.00 91.75 86 HIS A CA 1
ATOM 656 C C . HIS A 1 86 ? -16.361 9.734 18.515 1.00 91.75 86 HIS A C 1
ATOM 658 O O . HIS A 1 86 ? -17.197 8.840 18.614 1.00 91.75 86 HIS A O 1
ATOM 664 N N . LEU A 1 87 ? -15.087 9.487 18.193 1.00 91.81 87 LEU A N 1
ATOM 665 C CA . LEU A 1 87 ? -14.559 8.132 17.998 1.00 91.81 87 LEU A CA 1
ATOM 666 C C . LEU A 1 87 ? -14.682 7.301 19.281 1.00 91.81 87 LEU A C 1
ATOM 668 O O . LEU A 1 87 ? -15.157 6.166 19.243 1.00 91.81 87 LEU A O 1
ATOM 672 N N . ALA A 1 88 ? -14.346 7.900 20.427 1.00 89.62 88 ALA A N 1
ATOM 673 C CA . ALA A 1 88 ? -14.507 7.262 21.729 1.00 89.62 88 ALA A CA 1
ATOM 674 C C . ALA A 1 88 ? -15.982 6.940 22.040 1.00 89.62 88 ALA A C 1
ATOM 676 O O . ALA A 1 88 ? -16.283 5.839 22.495 1.00 89.62 88 ALA A O 1
ATOM 677 N N . ALA A 1 89 ? -16.914 7.851 21.733 1.00 90.62 89 ALA A N 1
ATOM 678 C CA . ALA A 1 89 ? -18.353 7.623 21.911 1.00 90.62 89 ALA A CA 1
ATOM 679 C C . ALA A 1 89 ? -18.909 6.483 21.032 1.00 90.62 89 ALA A C 1
ATOM 681 O O . ALA A 1 89 ? -19.929 5.883 21.367 1.00 90.62 89 ALA A O 1
ATOM 682 N N . LEU A 1 90 ? -18.230 6.157 19.928 1.00 88.75 90 LEU A N 1
ATOM 683 C CA . LEU A 1 90 ? -18.536 5.009 19.069 1.00 88.75 90 LEU A CA 1
ATOM 684 C C . LEU A 1 90 ? -17.860 3.706 19.536 1.00 88.75 90 LEU A C 1
ATOM 686 O O . LEU A 1 90 ? -17.927 2.704 18.825 1.00 88.75 90 LEU A O 1
ATOM 690 N N . ASN A 1 91 ? -17.227 3.698 20.715 1.00 88.56 91 ASN A N 1
ATOM 691 C CA . ASN A 1 91 ? -16.431 2.588 21.251 1.00 88.56 91 ASN A CA 1
ATOM 692 C C . ASN A 1 91 ? -15.259 2.171 20.345 1.00 88.56 91 ASN A C 1
ATOM 694 O O . ASN A 1 91 ? -14.842 1.012 20.361 1.00 88.56 91 ASN A O 1
ATOM 698 N N . ILE A 1 92 ? -14.718 3.107 19.560 1.00 91.69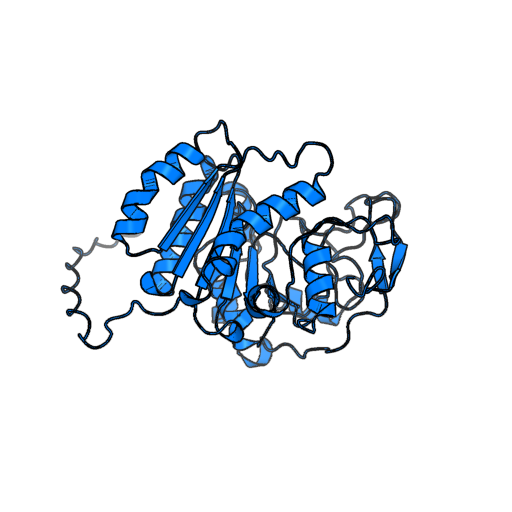 92 ILE A N 1
ATOM 699 C CA . ILE A 1 92 ? -13.536 2.870 18.730 1.00 91.69 92 ILE A CA 1
ATOM 700 C C . ILE A 1 92 ? -12.299 3.135 19.584 1.00 91.69 92 ILE A C 1
ATOM 702 O O . ILE A 1 92 ? -12.114 4.233 20.113 1.00 91.69 92 ILE A O 1
ATOM 706 N N . ARG A 1 93 ? -11.428 2.129 19.706 1.00 94.00 93 ARG A N 1
ATOM 707 C CA . ARG A 1 93 ? -10.103 2.308 20.311 1.00 94.00 93 ARG A CA 1
ATOM 708 C C . ARG A 1 93 ? -9.241 3.118 19.349 1.00 94.00 93 ARG A C 1
ATOM 710 O O . ARG A 1 93 ? -9.118 2.743 18.187 1.00 94.00 93 ARG A O 1
ATOM 717 N N . TYR A 1 94 ? -8.686 4.230 19.822 1.00 95.00 94 TYR A N 1
ATOM 718 C CA . TYR A 1 94 ? -8.055 5.225 18.962 1.00 95.00 94 TYR A CA 1
ATOM 719 C C . TYR A 1 94 ? -6.743 5.753 19.545 1.00 95.00 94 TYR A C 1
ATOM 721 O O . TYR A 1 94 ? -6.674 6.064 20.734 1.00 95.00 94 TYR A O 1
ATOM 729 N N . HIS A 1 95 ? -5.732 5.893 18.690 1.00 97.12 95 HIS A N 1
ATOM 730 C CA . HIS A 1 95 ? -4.454 6.541 18.971 1.00 97.12 95 HIS A CA 1
ATOM 731 C C . HIS A 1 95 ? -4.217 7.652 17.951 1.00 97.12 95 HIS A C 1
ATOM 733 O O . HIS A 1 95 ? -4.231 7.399 16.749 1.00 97.12 95 HIS A O 1
ATOM 739 N N . LEU A 1 96 ? -3.978 8.870 18.437 1.00 97.50 96 LEU A N 1
ATOM 740 C CA . LEU A 1 96 ? -3.540 10.004 17.627 1.00 97.50 96 LEU A CA 1
ATOM 741 C C . LEU A 1 96 ? -2.221 10.514 18.171 1.00 97.50 96 LEU A C 1
ATOM 743 O O . LEU A 1 96 ? -2.126 10.866 19.347 1.00 97.50 96 LEU A O 1
ATOM 747 N N . GLN A 1 97 ? -1.232 10.633 17.298 1.00 96.75 97 GLN A N 1
ATOM 748 C CA . GLN A 1 97 ? 0.047 11.231 17.643 1.00 96.75 97 GLN A CA 1
ATOM 749 C C . GLN A 1 97 ? 0.501 12.169 16.531 1.00 96.75 97 GLN A C 1
ATOM 751 O O . GLN A 1 97 ? 0.555 11.779 15.373 1.00 96.75 97 GLN A O 1
ATOM 756 N N . SER A 1 98 ? 0.879 13.397 16.884 1.00 95.50 98 SER A N 1
ATOM 757 C CA . SER A 1 98 ? 1.575 14.285 15.949 1.00 95.50 98 SER A CA 1
ATOM 758 C C . SER A 1 98 ? 3.084 14.021 16.001 1.00 95.50 98 SER A C 1
ATOM 760 O O . SER A 1 98 ? 3.644 13.743 17.065 1.00 95.50 98 SER A O 1
ATOM 762 N N . SER A 1 99 ? 3.747 14.094 14.851 1.00 93.75 99 SER A N 1
ATOM 763 C CA . SER A 1 99 ? 5.176 13.866 14.670 1.00 93.75 99 SER A CA 1
ATOM 764 C C . SER A 1 99 ? 5.800 15.015 13.884 1.00 93.75 99 SER A C 1
ATOM 766 O O . SER A 1 99 ? 5.293 15.440 12.848 1.00 93.75 99 SER A O 1
ATOM 768 N N . SER A 1 100 ? 6.952 15.494 14.351 1.00 90.50 100 SER A N 1
ATOM 769 C CA . SER A 1 100 ? 7.758 16.503 13.654 1.00 90.50 100 SER A CA 1
ATOM 770 C C . SER A 1 100 ? 8.715 15.903 12.616 1.00 90.50 100 SER A C 1
ATOM 772 O O . SER A 1 100 ? 9.469 16.640 11.974 1.00 90.50 100 SER A O 1
ATOM 774 N N . LEU A 1 101 ? 8.710 14.576 12.429 1.00 90.94 101 LEU A N 1
ATOM 775 C CA . LEU A 1 101 ? 9.529 13.921 11.411 1.00 90.94 101 LEU A CA 1
ATOM 776 C C . LEU A 1 101 ? 9.118 14.408 10.017 1.00 90.94 101 LEU A C 1
ATOM 778 O O . LEU A 1 101 ? 7.996 14.196 9.566 1.00 90.94 101 LEU A O 1
ATOM 782 N N . ASN A 1 102 ? 10.055 15.051 9.320 1.00 86.50 102 ASN A N 1
ATOM 783 C CA . ASN A 1 102 ? 9.856 15.524 7.956 1.00 86.50 102 ASN A CA 1
ATOM 784 C C . ASN A 1 102 ? 10.539 14.576 6.952 1.00 86.50 102 ASN A C 1
ATOM 786 O O . ASN A 1 102 ? 11.763 14.644 6.819 1.00 86.50 102 ASN A O 1
ATOM 790 N N . PRO A 1 103 ? 9.793 13.730 6.216 1.00 84.12 103 PRO A N 1
ATOM 791 C CA . PRO A 1 103 ? 10.376 12.811 5.238 1.00 84.12 103 PRO A CA 1
ATOM 792 C C . PRO A 1 103 ? 10.944 13.518 3.998 1.00 84.12 103 PRO A C 1
ATOM 794 O O . PRO A 1 103 ? 11.641 12.888 3.215 1.00 84.12 103 PRO A O 1
ATOM 797 N N . SER A 1 104 ? 10.693 14.819 3.812 1.00 85.12 104 SER A N 1
ATOM 798 C CA . SER A 1 104 ? 11.302 15.602 2.722 1.00 85.12 104 SER A CA 1
ATOM 799 C C . SER A 1 104 ? 12.730 16.075 3.038 1.00 85.12 104 SER A C 1
ATOM 801 O O . SER A 1 104 ? 13.371 16.688 2.190 1.00 85.12 104 SER A O 1
ATOM 803 N N . ALA A 1 105 ? 13.220 15.845 4.260 1.00 82.19 105 ALA A N 1
ATOM 804 C CA . ALA A 1 105 ? 14.601 16.127 4.649 1.00 82.19 105 ALA A CA 1
ATOM 805 C C . ALA A 1 105 ? 15.556 14.985 4.229 1.00 82.19 105 ALA A C 1
ATOM 807 O O . ALA A 1 105 ? 15.145 14.021 3.583 1.00 82.19 105 ALA A O 1
ATOM 808 N N . ALA A 1 106 ? 16.835 15.078 4.619 1.00 84.56 106 ALA A N 1
ATOM 809 C CA . ALA A 1 106 ? 17.802 13.987 4.455 1.00 84.56 106 ALA A CA 1
ATOM 810 C C . ALA A 1 106 ? 17.296 12.679 5.095 1.00 84.56 106 ALA A C 1
ATOM 812 O O . ALA A 1 106 ? 16.517 12.713 6.052 1.00 84.56 106 ALA A O 1
ATOM 813 N N . ASP A 1 107 ? 17.748 11.540 4.570 1.00 88.00 107 ASP A N 1
ATOM 814 C CA . ASP A 1 107 ? 17.349 10.192 5.000 1.00 88.00 107 ASP A CA 1
ATOM 815 C C . ASP A 1 107 ? 15.845 9.914 4.848 1.00 88.00 107 ASP A C 1
ATOM 817 O O . ASP A 1 107 ? 15.219 9.273 5.697 1.00 88.00 107 ASP A O 1
ATOM 821 N N . ARG A 1 108 ? 15.249 10.402 3.749 1.00 92.38 108 ARG A N 1
ATOM 822 C CA . ARG A 1 108 ? 13.816 10.268 3.428 1.00 92.38 108 ARG A CA 1
ATOM 823 C C . ARG A 1 108 ? 13.250 8.881 3.750 1.00 92.38 108 ARG A C 1
ATOM 825 O O . ARG A 1 108 ? 12.235 8.799 4.434 1.00 92.38 108 ARG A O 1
ATOM 832 N N . ILE A 1 109 ? 13.912 7.809 3.308 1.00 95.31 109 ILE A N 1
ATOM 833 C CA . ILE A 1 109 ? 13.428 6.430 3.501 1.00 95.31 109 ILE A CA 1
ATOM 834 C C . ILE A 1 109 ? 13.463 6.008 4.971 1.00 95.31 109 ILE A C 1
ATOM 836 O O . ILE A 1 109 ? 12.491 5.448 5.470 1.00 95.31 109 ILE A O 1
ATOM 840 N N . ALA A 1 110 ? 14.525 6.348 5.707 1.00 96.19 110 ALA A N 1
ATOM 841 C CA . ALA A 1 110 ? 14.595 6.076 7.142 1.00 96.19 110 ALA A CA 1
ATOM 842 C C . ALA A 1 110 ? 13.479 6.800 7.914 1.00 96.19 110 ALA A C 1
ATOM 844 O O . ALA A 1 110 ? 12.894 6.247 8.844 1.00 96.19 110 ALA A O 1
ATOM 845 N N . ARG A 1 111 ? 13.146 8.031 7.508 1.00 95.69 111 ARG A N 1
ATOM 846 C CA . ARG A 1 111 ? 12.077 8.825 8.130 1.00 95.69 111 ARG A CA 1
ATOM 847 C C . ARG A 1 111 ? 10.684 8.301 7.801 1.00 95.69 111 ARG A C 1
ATOM 849 O O . ARG A 1 111 ? 9.851 8.258 8.702 1.00 95.69 111 ARG A O 1
ATOM 856 N N . LEU A 1 112 ? 10.437 7.889 6.556 1.00 95.94 112 LEU A N 1
ATOM 857 C CA . LEU A 1 112 ? 9.186 7.228 6.168 1.00 95.94 112 LEU A CA 1
ATOM 858 C C . LEU A 1 112 ? 9.006 5.914 6.935 1.00 95.94 112 LEU A C 1
ATOM 860 O O . LEU A 1 112 ? 7.960 5.695 7.538 1.00 95.94 112 LEU A O 1
ATOM 864 N N . ALA A 1 113 ? 10.059 5.099 7.021 1.00 97.44 113 ALA A N 1
ATOM 865 C CA . ALA A 1 113 ? 10.052 3.887 7.829 1.00 97.44 113 ALA A CA 1
ATOM 866 C C . ALA A 1 113 ? 9.743 4.166 9.309 1.00 97.44 113 ALA A C 1
ATOM 868 O O . ALA A 1 113 ? 8.932 3.470 9.918 1.00 97.44 113 ALA A O 1
ATOM 869 N N . ALA A 1 114 ? 10.350 5.206 9.889 1.00 97.31 114 ALA A N 1
ATOM 870 C CA . ALA A 1 114 ? 10.083 5.604 11.267 1.00 97.31 114 ALA A CA 1
ATOM 871 C C . ALA A 1 114 ? 8.622 6.031 11.483 1.00 97.31 114 ALA A C 1
ATOM 873 O O . ALA A 1 114 ? 8.026 5.618 12.474 1.00 97.31 114 ALA A O 1
ATOM 874 N N . LEU A 1 115 ? 8.032 6.805 10.564 1.00 97.25 115 LEU A N 1
ATOM 875 C CA . LEU A 1 115 ? 6.619 7.201 10.630 1.00 97.25 115 LEU A CA 1
ATOM 876 C C . LEU A 1 115 ? 5.690 5.979 10.601 1.00 97.25 115 LEU A C 1
ATOM 878 O O . LEU A 1 115 ? 4.907 5.796 11.532 1.00 97.25 115 LEU A O 1
ATOM 882 N N . ARG A 1 116 ? 5.891 5.058 9.653 1.00 97.81 116 ARG A N 1
ATOM 883 C CA . ARG A 1 116 ? 5.078 3.835 9.579 1.00 97.81 116 ARG A CA 1
ATOM 884 C C . ARG A 1 116 ? 5.204 2.964 10.824 1.00 97.81 116 ARG A C 1
ATOM 886 O O . ARG A 1 116 ? 4.222 2.401 11.305 1.00 97.81 116 ARG A O 1
ATOM 893 N N . ASN A 1 117 ? 6.410 2.868 11.382 1.00 98.25 117 ASN A N 1
ATOM 894 C CA . ASN A 1 117 ? 6.630 2.154 12.636 1.00 98.25 117 ASN A CA 1
ATOM 895 C C . ASN A 1 117 ? 5.952 2.850 13.830 1.00 98.25 117 ASN A C 1
ATOM 897 O O . ASN A 1 117 ? 5.488 2.153 14.730 1.00 98.25 117 ASN A O 1
ATOM 901 N N . LEU A 1 118 ? 5.845 4.188 13.847 1.00 98.06 118 LEU A N 1
ATOM 902 C CA . LEU A 1 118 ? 5.053 4.908 14.853 1.00 98.06 118 LEU A CA 1
ATOM 903 C C . LEU A 1 118 ? 3.565 4.566 14.731 1.00 98.06 118 LEU A C 1
ATOM 905 O O . LEU A 1 118 ? 2.929 4.307 15.752 1.00 98.06 118 LEU A O 1
ATOM 909 N N . ALA A 1 119 ? 3.024 4.488 13.511 1.00 98.19 119 ALA A N 1
ATOM 910 C CA . ALA A 1 119 ? 1.626 4.112 13.290 1.00 98.19 119 ALA A CA 1
ATOM 911 C C . ALA A 1 119 ? 1.321 2.696 13.797 1.00 98.19 119 ALA A C 1
ATOM 913 O O . ALA A 1 119 ? 0.239 2.449 14.331 1.00 98.19 119 ALA A O 1
ATOM 914 N N . LEU A 1 120 ? 2.291 1.784 13.696 1.00 98.19 120 LEU A N 1
ATOM 915 C CA . LEU A 1 120 ? 2.195 0.408 14.190 1.00 98.19 120 LEU A CA 1
ATOM 916 C C . LEU A 1 120 ? 2.551 0.242 15.676 1.00 98.19 120 LEU A C 1
ATOM 918 O O . LEU A 1 120 ? 2.294 -0.819 16.243 1.00 98.19 120 LEU A O 1
ATOM 922 N N . ALA A 1 121 ? 3.128 1.249 16.336 1.00 97.88 121 ALA A N 1
ATOM 923 C CA . ALA A 1 121 ? 3.620 1.114 17.707 1.00 97.88 121 ALA A CA 1
ATOM 924 C C . 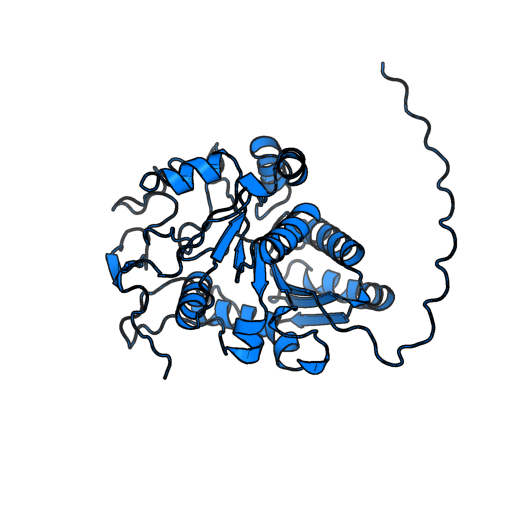ALA A 1 121 ? 2.553 0.630 18.715 1.00 97.88 121 ALA A C 1
ATOM 926 O O . ALA A 1 121 ? 2.884 -0.238 19.528 1.00 97.88 121 ALA A O 1
ATOM 927 N N . PRO A 1 122 ? 1.279 1.081 18.666 1.00 97.50 122 PRO A N 1
ATOM 928 C CA . PRO A 1 122 ? 0.261 0.594 19.598 1.00 97.50 122 PRO A CA 1
ATOM 929 C C . PRO A 1 122 ? -0.047 -0.905 19.472 1.00 97.50 122 PRO A C 1
ATOM 931 O O . PRO A 1 122 ? -0.315 -1.555 20.483 1.00 97.50 122 PRO A O 1
ATOM 934 N N . LEU A 1 123 ? 0.045 -1.472 18.262 1.00 97.12 123 LEU A N 1
ATOM 935 C CA . LEU A 1 123 ? -0.113 -2.914 18.031 1.00 97.12 123 LEU A CA 1
ATOM 936 C C . LEU A 1 123 ? 0.934 -3.715 18.818 1.00 97.12 123 LEU A C 1
ATOM 938 O O . LEU A 1 123 ? 0.629 -4.732 19.436 1.00 97.12 123 LEU A O 1
ATOM 942 N N . LEU A 1 124 ? 2.173 -3.224 18.811 1.00 95.88 124 LEU A N 1
ATOM 943 C CA . LEU A 1 124 ? 3.330 -3.892 19.406 1.00 95.88 124 LEU A CA 1
ATOM 944 C C . LEU A 1 124 ? 3.440 -3.655 20.913 1.00 95.88 124 LEU A C 1
ATOM 946 O O . LEU A 1 124 ? 3.907 -4.523 21.645 1.00 95.88 124 LEU A O 1
ATOM 950 N N . ALA A 1 125 ? 3.020 -2.480 21.380 1.00 96.25 125 ALA A N 1
ATOM 951 C CA . ALA A 1 125 ? 3.078 -2.105 22.788 1.00 96.25 125 ALA A CA 1
ATOM 952 C C . ALA A 1 125 ? 1.948 -2.731 23.619 1.00 96.25 125 ALA A C 1
ATOM 954 O O . ALA A 1 125 ? 2.045 -2.796 24.843 1.00 96.25 125 ALA A O 1
ATOM 955 N N . SER A 1 126 ? 0.850 -3.155 22.989 1.00 93.56 126 SER A N 1
ATOM 956 C CA . SER A 1 126 ? -0.329 -3.686 23.686 1.00 93.56 126 SER A CA 1
ATOM 957 C C . SER A 1 126 ? -0.875 -4.967 23.040 1.00 93.56 126 SER A C 1
ATOM 959 O O . SER A 1 126 ? -2.070 -5.034 22.747 1.00 93.56 126 SER A O 1
ATOM 961 N N . PRO A 1 127 ? -0.044 -6.014 22.850 1.00 92.62 127 PRO A N 1
ATOM 962 C CA . PRO A 1 127 ? -0.429 -7.224 22.117 1.00 92.62 127 PRO A CA 1
ATOM 963 C C . PRO A 1 127 ? -1.614 -7.965 22.754 1.00 92.62 127 PRO A C 1
ATOM 965 O O . PRO A 1 127 ? -2.375 -8.623 22.056 1.00 92.62 127 PRO A O 1
ATOM 968 N N . THR A 1 128 ? -1.828 -7.814 24.064 1.00 93.44 128 THR A N 1
ATOM 969 C CA . THR A 1 128 ? -2.943 -8.432 24.803 1.00 93.44 128 THR A CA 1
ATOM 970 C C . THR A 1 128 ? -4.320 -7.858 24.457 1.00 93.44 128 THR A C 1
ATOM 972 O O . THR A 1 128 ? -5.330 -8.447 24.835 1.00 93.44 128 THR A O 1
ATOM 975 N N . LEU A 1 129 ? -4.391 -6.719 23.754 1.00 94.25 129 LEU A N 1
ATOM 976 C CA . LEU A 1 129 ? -5.653 -6.146 23.269 1.00 94.25 129 LEU A CA 1
ATOM 977 C C . LEU A 1 129 ? -6.169 -6.825 21.995 1.00 94.25 129 LEU A C 1
ATOM 979 O O . LEU A 1 129 ? -7.333 -6.623 21.630 1.00 94.25 129 LEU A O 1
ATOM 983 N N . PHE A 1 130 ? -5.302 -7.563 21.306 1.00 96.38 130 PHE A N 1
ATOM 984 C CA . PHE A 1 130 ? -5.534 -8.113 19.979 1.00 96.38 130 PHE A CA 1
ATOM 985 C C . PHE A 1 130 ? -5.915 -9.587 20.048 1.00 96.38 130 PHE A C 1
ATOM 987 O O . PHE A 1 130 ? -5.678 -10.272 21.044 1.00 96.38 130 PHE A O 1
ATOM 994 N N . ALA A 1 131 ? -6.539 -10.069 18.977 1.00 96.25 131 ALA A N 1
ATOM 995 C CA . ALA A 1 131 ? -6.717 -11.492 18.752 1.00 96.25 131 ALA A CA 1
ATOM 996 C C . ALA A 1 131 ? -5.349 -12.170 18.565 1.00 96.25 131 ALA A C 1
ATOM 998 O O . ALA A 1 131 ? -4.295 -11.529 18.624 1.00 96.25 131 ALA A O 1
ATOM 999 N N . ALA A 1 132 ? -5.348 -13.481 18.317 1.00 95.50 132 ALA A N 1
ATOM 1000 C CA . ALA A 1 132 ? -4.117 -14.161 17.939 1.00 95.50 132 ALA A CA 1
ATOM 1001 C C . ALA A 1 132 ? -3.452 -13.429 16.747 1.00 95.50 132 ALA A C 1
ATOM 1003 O O . ALA A 1 132 ? -4.168 -12.949 15.859 1.00 95.50 132 ALA A O 1
ATOM 1004 N N . PRO A 1 133 ? -2.110 -13.329 16.689 1.00 94.75 133 PRO A N 1
ATOM 1005 C CA . PRO A 1 133 ? -1.426 -12.609 15.612 1.00 94.75 133 PRO A CA 1
ATOM 1006 C C . PRO A 1 133 ? -1.821 -13.068 14.198 1.00 94.75 133 PRO A C 1
ATOM 1008 O O . PRO A 1 133 ? -1.989 -12.232 13.313 1.00 94.75 133 PRO A O 1
ATOM 1011 N N . ALA A 1 134 ? -2.056 -14.370 14.005 1.00 93.06 134 ALA A N 1
ATOM 1012 C CA . ALA A 1 134 ? -2.515 -14.947 12.736 1.00 93.06 134 ALA A CA 1
ATOM 1013 C C . ALA A 1 134 ? -3.931 -14.481 12.316 1.00 93.06 134 ALA A C 1
ATOM 1015 O O . ALA A 1 134 ? -4.234 -14.365 11.121 1.00 93.06 134 ALA A O 1
ATOM 1016 N N . ASP A 1 135 ? -4.779 -14.164 13.300 1.00 94.56 135 ASP A N 1
ATOM 1017 C CA . ASP A 1 135 ? -6.172 -13.730 13.130 1.00 94.56 135 ASP A CA 1
ATOM 1018 C C . ASP A 1 135 ? -6.335 -12.202 13.125 1.00 94.56 135 ASP A C 1
ATOM 1020 O O . ASP A 1 135 ? -7.442 -11.694 12.920 1.00 94.56 135 ASP A O 1
ATOM 1024 N N . THR A 1 136 ? -5.252 -11.459 13.359 1.00 98.25 136 THR A N 1
ATOM 1025 C CA . THR A 1 136 ? -5.256 -9.995 13.383 1.00 98.25 136 THR A CA 1
ATOM 1026 C C . THR A 1 136 ? -4.802 -9.456 12.029 1.00 98.25 136 THR A C 1
ATOM 1028 O O . THR A 1 136 ? -3.736 -9.806 11.525 1.00 98.25 136 THR A O 1
ATOM 1031 N N . THR A 1 137 ? -5.616 -8.589 11.429 1.00 98.75 137 THR A N 1
ATOM 1032 C CA . THR A 1 137 ? -5.328 -7.935 10.146 1.00 98.75 137 THR A CA 1
ATOM 1033 C C . THR A 1 137 ? -5.007 -6.463 10.367 1.00 98.75 137 THR A C 1
ATOM 1035 O O . THR A 1 137 ? -5.778 -5.728 10.982 1.00 98.75 137 THR A O 1
ATOM 1038 N N . ILE A 1 138 ? -3.877 -6.018 9.834 1.00 98.81 138 ILE A N 1
ATOM 1039 C CA . ILE A 1 138 ? -3.483 -4.614 9.774 1.00 98.81 138 ILE A CA 1
ATOM 1040 C C . ILE A 1 138 ? -4.005 -4.036 8.462 1.00 98.81 138 ILE A C 1
ATOM 1042 O O . ILE A 1 138 ? -3.675 -4.554 7.403 1.00 98.81 138 ILE A O 1
ATOM 1046 N N . LEU A 1 139 ? -4.785 -2.963 8.522 1.00 98.81 139 LEU A N 1
ATOM 1047 C CA . LEU A 1 139 ? -5.232 -2.189 7.366 1.00 98.81 139 LEU A CA 1
ATOM 1048 C C . LEU A 1 139 ? -4.437 -0.886 7.340 1.00 98.81 139 LEU A C 1
ATOM 1050 O O . LEU A 1 139 ? -4.778 0.060 8.050 1.00 98.81 139 LEU A O 1
ATOM 1054 N N . PHE A 1 140 ? -3.352 -0.852 6.571 1.00 98.81 140 PHE A N 1
ATOM 1055 C CA . PHE A 1 140 ? -2.499 0.330 6.480 1.00 98.81 140 PHE A CA 1
ATOM 1056 C C . PHE A 1 140 ? -2.872 1.124 5.230 1.00 98.81 140 PHE A C 1
ATOM 1058 O O . PHE A 1 140 ? -2.738 0.629 4.111 1.00 98.81 140 PHE A O 1
ATOM 1065 N N . LEU A 1 141 ? -3.340 2.356 5.423 1.00 98.12 141 LEU A N 1
ATOM 1066 C CA . LEU A 1 141 ? -3.827 3.222 4.354 1.00 98.12 141 LEU A CA 1
ATOM 1067 C C . LEU A 1 141 ? -2.982 4.499 4.293 1.00 98.12 141 LEU A C 1
ATOM 1069 O O . LEU A 1 141 ? -2.735 5.138 5.317 1.00 98.12 141 LEU A O 1
ATOM 1073 N N . ASN A 1 142 ? -2.560 4.876 3.088 1.00 96.31 142 ASN A N 1
ATOM 1074 C CA . ASN A 1 142 ? -2.044 6.213 2.817 1.00 96.31 142 ASN A CA 1
ATOM 1075 C C . ASN A 1 142 ? -3.214 7.227 2.778 1.00 96.31 142 ASN A C 1
ATOM 1077 O O . ASN A 1 142 ? -4.384 6.906 3.006 1.00 96.31 142 ASN A O 1
ATOM 1081 N N . ASP A 1 143 ? -2.900 8.469 2.434 1.00 94.62 143 ASP A N 1
ATOM 1082 C CA . ASP A 1 143 ? -3.819 9.566 2.159 1.00 94.62 143 ASP A CA 1
ATOM 1083 C C . ASP A 1 143 ? -4.486 9.455 0.778 1.00 94.62 143 ASP A C 1
ATOM 1085 O O . ASP A 1 143 ? -4.282 10.266 -0.121 1.00 94.62 143 ASP A O 1
ATOM 1089 N N . VAL A 1 144 ? -5.324 8.431 0.615 1.00 96.38 144 VAL A N 1
ATOM 1090 C CA . VAL A 1 144 ? -5.980 8.084 -0.657 1.00 96.38 144 VAL A CA 1
ATOM 1091 C C . VAL A 1 144 ? -7.502 8.254 -0.618 1.00 96.38 144 VAL A C 1
ATOM 1093 O O . VAL A 1 144 ? -8.168 8.035 0.396 1.00 96.38 144 VAL A O 1
ATOM 1096 N N . ALA A 1 145 ? -8.079 8.626 -1.758 1.00 96.75 145 ALA A N 1
ATOM 1097 C CA . ALA A 1 145 ? -9.509 8.743 -2.010 1.00 96.75 145 ALA A CA 1
ATOM 1098 C C . ALA A 1 145 ? -10.158 7.360 -2.175 1.00 96.75 145 ALA A C 1
ATOM 1100 O O . ALA A 1 145 ? -10.463 6.914 -3.283 1.00 96.75 145 ALA A O 1
ATOM 1101 N N . LEU A 1 146 ? -10.377 6.689 -1.046 1.00 95.06 146 LEU A N 1
ATOM 1102 C CA . LEU A 1 146 ? -10.955 5.346 -0.970 1.00 95.06 146 LEU A CA 1
ATOM 1103 C C . LEU A 1 146 ? -12.453 5.353 -0.615 1.00 95.06 146 LEU A C 1
ATOM 1105 O O . LEU A 1 146 ? -12.979 6.310 -0.038 1.00 95.06 146 LEU A O 1
ATOM 1109 N N . CYS A 1 147 ? -13.134 4.256 -0.940 1.00 97.81 147 CYS A N 1
ATOM 1110 C CA . CYS A 1 147 ? -14.467 3.889 -0.449 1.00 97.81 147 CYS A CA 1
ATOM 1111 C C . CYS A 1 147 ? -14.351 2.788 0.620 1.00 97.81 147 CYS A C 1
ATOM 1113 O O . CYS A 1 147 ? -13.355 2.071 0.665 1.00 97.81 147 CYS A O 1
ATOM 1115 N N . ALA A 1 148 ? -15.375 2.595 1.457 1.00 98.44 148 ALA A N 1
ATOM 1116 C CA . ALA A 1 148 ? -15.361 1.514 2.450 1.00 98.44 148 ALA A CA 1
ATOM 1117 C C . ALA A 1 148 ? -15.215 0.119 1.807 1.00 98.44 148 ALA A C 1
ATOM 1119 O O . ALA A 1 148 ? -14.479 -0.726 2.312 1.00 98.44 148 ALA A O 1
ATOM 1120 N N . GLU A 1 149 ? -15.845 -0.095 0.645 1.00 98.31 149 GLU A N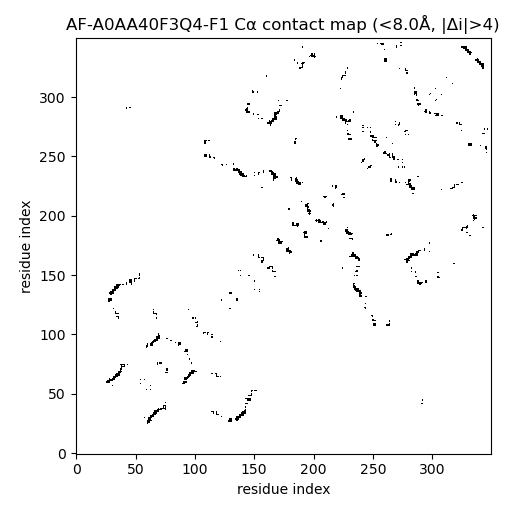 1
ATOM 1121 C CA . GLU A 1 149 ? -15.704 -1.330 -0.144 1.00 98.31 149 GLU A CA 1
ATOM 1122 C C . GLU A 1 149 ? -14.251 -1.643 -0.533 1.00 98.31 149 GLU A C 1
ATOM 1124 O O . GLU A 1 149 ? -13.893 -2.812 -0.608 1.00 98.31 149 GLU A O 1
ATOM 1129 N N . ASP A 1 150 ? -13.402 -0.628 -0.723 1.00 98.62 150 ASP A N 1
ATOM 1130 C CA . ASP A 1 150 ? -11.997 -0.817 -1.093 1.00 98.62 150 ASP A CA 1
ATOM 1131 C C . ASP A 1 150 ? -11.220 -1.466 0.055 1.00 98.62 150 ASP A C 1
ATOM 1133 O O . ASP A 1 150 ? -10.476 -2.423 -0.139 1.00 98.62 150 ASP A O 1
ATOM 1137 N N . VAL A 1 151 ? -11.430 -0.968 1.275 1.00 98.75 151 VAL A N 1
ATOM 1138 C CA . VAL A 1 151 ? -10.753 -1.458 2.483 1.00 98.75 151 VAL A CA 1
ATOM 1139 C C 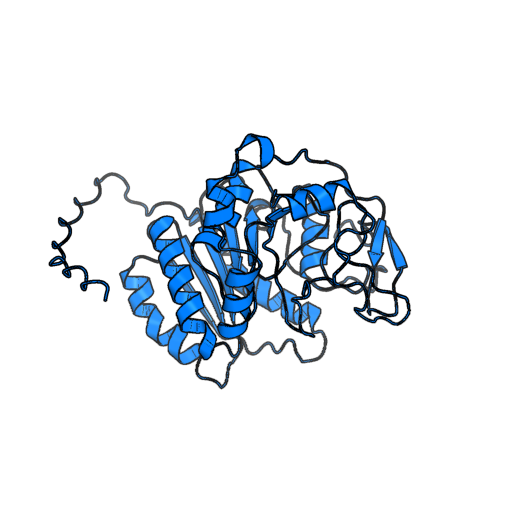. VAL A 1 151 ? -11.264 -2.846 2.863 1.00 98.75 151 VAL A C 1
ATOM 1141 O O . VAL A 1 151 ? -10.479 -3.727 3.219 1.00 98.75 151 VAL A O 1
ATOM 1144 N N . LEU A 1 152 ? -12.582 -3.050 2.772 1.00 98.75 152 LEU A N 1
ATOM 1145 C CA . LEU A 1 152 ? -13.215 -4.331 3.073 1.00 98.75 152 LEU A CA 1
ATOM 1146 C C . LEU A 1 152 ? -12.784 -5.424 2.095 1.00 98.75 152 LEU A C 1
ATOM 1148 O O . LEU A 1 152 ? -12.557 -6.551 2.528 1.00 98.75 152 LEU A O 1
ATOM 1152 N N . GLU A 1 153 ? -12.621 -5.097 0.814 1.00 98.62 153 GLU A N 1
ATOM 1153 C CA . GLU A 1 153 ? -12.155 -6.048 -0.191 1.00 98.62 153 GLU A CA 1
ATOM 1154 C C . GLU A 1 153 ? -10.700 -6.471 0.044 1.00 98.62 153 GLU A C 1
ATOM 1156 O O . GLU A 1 153 ? -10.395 -7.660 -0.018 1.00 98.62 153 GLU A O 1
ATOM 1161 N N . LEU A 1 154 ? -9.803 -5.544 0.406 1.00 98.81 154 LEU A N 1
ATOM 1162 C CA . LEU A 1 154 ? -8.431 -5.907 0.791 1.00 98.81 154 LEU A CA 1
ATOM 1163 C C . LEU A 1 154 ? -8.422 -6.846 2.007 1.00 98.81 154 LEU A C 1
ATOM 1165 O O . LEU A 1 154 ? -7.760 -7.885 2.000 1.00 98.81 154 LEU A O 1
ATOM 1169 N N . ALA A 1 155 ? -9.207 -6.527 3.042 1.00 98.62 155 ALA A N 1
ATOM 1170 C CA . ALA A 1 155 ? -9.342 -7.384 4.220 1.00 98.62 155 ALA A CA 1
ATOM 1171 C C . ALA A 1 155 ? -9.907 -8.773 3.866 1.00 98.62 155 ALA A C 1
ATOM 1173 O O . ALA A 1 155 ? -9.435 -9.793 4.381 1.00 98.62 155 ALA A O 1
ATOM 1174 N N . HIS A 1 156 ? -10.912 -8.811 2.985 1.00 98.06 156 HIS A N 1
ATOM 1175 C CA . HIS A 1 156 ? -11.538 -10.033 2.495 1.00 98.06 156 HIS A CA 1
ATOM 1176 C C . HIS A 1 156 ? -10.525 -10.899 1.747 1.00 98.06 156 HIS A C 1
ATOM 1178 O O . HIS A 1 156 ? -10.287 -12.032 2.167 1.00 98.06 156 HIS A O 1
ATOM 1184 N N . GLN A 1 157 ? -9.871 -10.352 0.718 1.00 98.25 157 GLN A N 1
ATOM 1185 C CA . GLN A 1 157 ? -8.886 -11.061 -0.100 1.00 98.25 157 GLN A CA 1
ATOM 1186 C C . GLN A 1 157 ? -7.710 -11.561 0.739 1.00 98.25 157 GLN A C 1
ATOM 1188 O O . GLN A 1 157 ? -7.318 -12.717 0.587 1.00 98.25 157 GLN A O 1
ATOM 1193 N N . ARG A 1 158 ? -7.213 -10.775 1.709 1.00 98.31 158 ARG A N 1
ATOM 1194 C CA . ARG A 1 158 ? -6.182 -11.252 2.647 1.00 98.31 158 ARG A CA 1
ATOM 1195 C C . ARG A 1 158 ? -6.612 -12.542 3.334 1.00 98.31 158 ARG A C 1
ATOM 1197 O O . ARG A 1 158 ? -5.854 -13.509 3.390 1.00 98.31 158 ARG A O 1
ATOM 1204 N N . ARG A 1 159 ? -7.839 -12.563 3.860 1.00 96.56 159 ARG A N 1
ATOM 1205 C CA . ARG A 1 159 ? -8.359 -13.695 4.630 1.00 96.56 159 ARG A CA 1
ATOM 1206 C C . ARG A 1 159 ? -8.678 -14.898 3.749 1.00 96.56 159 ARG A C 1
ATOM 1208 O O . ARG A 1 159 ? -8.232 -15.997 4.066 1.00 96.56 159 ARG A O 1
ATOM 1215 N N . VAL A 1 160 ? -9.441 -14.718 2.671 1.00 95.88 160 VAL A N 1
ATOM 1216 C CA . VAL A 1 160 ? -9.901 -15.848 1.847 1.00 95.88 160 VAL A CA 1
ATOM 1217 C C . VAL A 1 160 ? -8.755 -16.493 1.084 1.00 95.88 160 VAL A C 1
ATOM 1219 O O . VAL A 1 160 ? -8.722 -17.718 0.993 1.00 95.88 160 VAL A O 1
ATOM 1222 N N . GLN A 1 161 ? -7.773 -15.712 0.624 1.00 97.00 161 GLN A N 1
ATOM 1223 C CA . GLN A 1 161 ? -6.586 -16.230 -0.060 1.00 97.00 161 GLN A CA 1
ATOM 1224 C C . GLN A 1 161 ? -5.546 -16.817 0.899 1.00 97.00 161 GLN A C 1
ATOM 1226 O O . GLN A 1 161 ? -4.589 -17.436 0.436 1.00 97.00 161 GLN A O 1
ATOM 1231 N N . GLN A 1 162 ? -5.715 -16.613 2.214 1.00 97.19 162 GLN A N 1
ATOM 1232 C CA . GLN A 1 162 ? -4.670 -16.847 3.214 1.00 97.19 162 GLN A CA 1
ATOM 1233 C C . GLN A 1 162 ? -3.367 -16.137 2.819 1.00 97.19 162 GLN A C 1
ATOM 1235 O O . GLN A 1 162 ? -2.288 -16.730 2.853 1.00 97.19 162 GLN A O 1
ATOM 1240 N N . ALA A 1 163 ? -3.503 -14.888 2.368 1.00 98.50 163 ALA A N 1
ATOM 1241 C CA . ALA A 1 163 ? -2.383 -14.049 1.984 1.00 98.50 163 ALA A CA 1
ATOM 1242 C C . ALA A 1 163 ? -1.735 -13.434 3.229 1.00 98.50 163 ALA A C 1
ATOM 1244 O O . ALA A 1 163 ? -2.404 -13.102 4.215 1.00 98.50 163 ALA A O 1
ATOM 1245 N N . ASP A 1 164 ? -0.434 -13.215 3.154 1.00 98.62 164 ASP A N 1
ATOM 1246 C CA . ASP A 1 164 ? 0.305 -12.467 4.164 1.00 98.62 164 ASP A CA 1
ATOM 1247 C C . ASP A 1 164 ? 0.089 -10.969 3.989 1.00 98.62 164 ASP A C 1
ATOM 1249 O O . ASP A 1 164 ? -0.017 -10.231 4.968 1.00 98.62 164 ASP A O 1
ATOM 1253 N N . MET A 1 165 ? -0.056 -10.531 2.738 1.00 98.81 165 MET A N 1
ATOM 1254 C CA . MET A 1 165 ? -0.289 -9.141 2.383 1.00 98.81 165 MET A CA 1
ATOM 1255 C C . MET A 1 165 ? -1.107 -9.037 1.097 1.00 98.81 165 MET A C 1
ATOM 1257 O O . MET A 1 165 ? -0.863 -9.751 0.127 1.00 98.81 165 MET A O 1
ATOM 1261 N N . THR A 1 166 ? -2.061 -8.113 1.069 1.00 98.88 166 THR A N 1
ATOM 1262 C CA . THR A 1 166 ? -2.772 -7.715 -0.151 1.00 98.88 166 THR A CA 1
ATOM 1263 C C . THR A 1 166 ? -2.686 -6.210 -0.342 1.00 98.88 166 THR A C 1
ATOM 1265 O O . THR A 1 166 ? -2.769 -5.468 0.634 1.00 98.88 166 THR A O 1
ATOM 1268 N N . CYS A 1 167 ? -2.527 -5.760 -1.583 1.00 98.81 167 CYS A N 1
ATOM 1269 C CA . CYS A 1 167 ? -2.403 -4.350 -1.941 1.00 98.81 167 CYS A CA 1
ATOM 1270 C C . CYS A 1 167 ? -3.483 -3.931 -2.935 1.00 98.81 167 CYS A C 1
ATOM 1272 O O . CYS A 1 167 ? -3.867 -4.708 -3.815 1.00 98.81 167 CYS A O 1
ATOM 1274 N N . ALA A 1 168 ? -3.902 -2.674 -2.851 1.00 98.56 168 ALA A N 1
ATOM 1275 C CA . ALA A 1 168 ? -4.693 -2.028 -3.890 1.00 98.56 168 ALA A CA 1
ATOM 1276 C C . ALA A 1 168 ? -3.875 -1.816 -5.181 1.00 98.56 168 ALA A C 1
ATOM 1278 O O . ALA A 1 168 ? -2.728 -2.252 -5.315 1.00 98.56 168 ALA A O 1
ATOM 1279 N N . VAL A 1 169 ? -4.467 -1.129 -6.155 1.00 98.25 169 VAL A N 1
ATOM 1280 C CA . VAL A 1 169 ? -3.765 -0.534 -7.295 1.00 98.25 169 VAL A CA 1
ATOM 1281 C C . VAL A 1 169 ? -3.972 0.973 -7.233 1.00 98.25 169 VAL A C 1
ATOM 1283 O O . VAL A 1 169 ? -5.104 1.444 -7.376 1.00 98.25 169 VAL A O 1
ATOM 1286 N N . ASP A 1 170 ? -2.896 1.732 -7.033 1.00 96.56 170 ASP A N 1
ATOM 1287 C CA . ASP A 1 170 ? -2.955 3.186 -7.047 1.00 96.56 170 ASP A CA 1
ATOM 1288 C C . ASP A 1 170 ? -2.554 3.769 -8.400 1.00 96.56 170 ASP A C 1
ATOM 1290 O O . ASP A 1 170 ? -1.779 3.218 -9.192 1.00 96.56 170 ASP A O 1
ATOM 1294 N N . TRP A 1 171 ? -3.172 4.903 -8.683 1.00 97.00 171 TRP A N 1
ATOM 1295 C CA . TRP A 1 171 ? -3.044 5.589 -9.947 1.00 97.00 171 TRP A CA 1
ATOM 1296 C C . TRP A 1 171 ? -2.657 7.040 -9.709 1.00 97.00 171 TRP A C 1
ATOM 1298 O O . TRP A 1 171 ? -2.906 7.623 -8.657 1.00 97.00 171 TRP A O 1
ATOM 1308 N N . THR A 1 172 ? -2.080 7.636 -10.739 1.00 94.06 172 THR A N 1
ATOM 1309 C CA . THR A 1 172 ? -1.884 9.073 -10.863 1.00 94.06 172 THR A CA 1
ATOM 1310 C C . THR A 1 172 ? -2.261 9.506 -12.274 1.00 94.06 172 THR A C 1
ATOM 1312 O O . THR A 1 172 ? -2.350 8.694 -13.195 1.00 94.06 172 THR A O 1
ATOM 1315 N N . HIS A 1 173 ? -2.465 10.803 -12.466 1.00 88.62 173 HIS A N 1
ATOM 1316 C CA . HIS A 1 173 ? -2.696 11.394 -13.781 1.00 88.62 173 HIS A CA 1
ATOM 1317 C C . HIS A 1 173 ? -1.509 12.292 -14.130 1.00 88.62 173 HIS A C 1
ATOM 1319 O O . HIS A 1 173 ? -1.527 13.487 -13.826 1.00 88.62 173 HIS A O 1
ATOM 1325 N N . VAL A 1 174 ? -0.469 11.694 -14.724 1.00 80.25 174 VAL A N 1
ATOM 1326 C CA . VAL A 1 174 ? 0.684 12.411 -15.313 1.00 80.25 174 VAL A CA 1
ATOM 1327 C C . VAL A 1 174 ? 0.445 12.791 -16.781 1.00 80.25 174 VAL A C 1
ATOM 1329 O O . VAL A 1 174 ? 1.203 13.568 -17.353 1.00 80.25 174 VAL A O 1
ATOM 1332 N N . GLY A 1 175 ? -0.634 12.280 -17.381 1.00 79.38 175 GLY A N 1
ATOM 1333 C CA . GLY A 1 175 ? -1.099 12.596 -18.729 1.00 79.38 175 GLY A CA 1
ATOM 1334 C C . GLY A 1 175 ? -2.620 12.465 -18.838 1.00 79.38 175 GLY A C 1
ATOM 1335 O O . GLY A 1 175 ? -3.330 12.557 -17.836 1.00 79.38 175 GLY A O 1
ATOM 1336 N N . ARG A 1 176 ? -3.126 12.251 -20.061 1.00 82.88 176 ARG A N 1
ATOM 1337 C CA . ARG A 1 176 ? -4.566 12.057 -20.315 1.00 82.88 176 ARG A CA 1
ATOM 1338 C C . ARG A 1 176 ? -5.103 10.791 -19.646 1.00 82.88 176 ARG A C 1
ATOM 1340 O O . ARG A 1 176 ? -6.184 10.823 -19.067 1.00 82.88 176 ARG A O 1
ATOM 1347 N N . ASP A 1 177 ? -4.363 9.697 -19.773 1.00 89.38 177 ASP A N 1
ATOM 1348 C CA . ASP A 1 177 ? -4.752 8.387 -19.265 1.00 89.38 177 ASP A CA 1
ATOM 1349 C C . ASP A 1 177 ? -4.073 8.118 -17.915 1.00 89.38 177 ASP A C 1
ATOM 1351 O O . ASP A 1 177 ? -2.925 8.529 -17.718 1.00 89.38 177 ASP A O 1
ATOM 1355 N N . PRO A 1 178 ? -4.743 7.422 -16.981 1.00 93.50 178 PRO A N 1
ATOM 1356 C CA . PRO A 1 178 ? -4.181 7.146 -15.667 1.00 93.50 178 PRO A CA 1
ATOM 1357 C C . PRO A 1 178 ? -2.970 6.214 -15.762 1.00 93.50 178 PRO A C 1
ATOM 1359 O O . PRO A 1 178 ? -2.979 5.221 -16.496 1.00 93.50 178 PRO A O 1
ATOM 1362 N N . THR A 1 179 ? -1.952 6.520 -14.968 1.00 95.44 179 THR A N 1
ATOM 1363 C CA . THR A 1 179 ? -0.674 5.810 -14.884 1.00 95.44 179 THR A CA 1
ATOM 1364 C C . THR A 1 179 ? -0.553 5.142 -13.521 1.00 95.44 179 THR A C 1
ATOM 1366 O O . THR A 1 179 ? -0.898 5.752 -12.511 1.00 95.44 179 THR A O 1
ATOM 1369 N N . PHE A 1 180 ? -0.083 3.894 -13.486 1.00 97.06 180 PHE A N 1
ATOM 1370 C CA . PHE A 1 180 ? 0.231 3.212 -12.230 1.00 97.06 180 PHE A CA 1
ATOM 1371 C C . PHE A 1 180 ? 1.319 3.990 -11.474 1.00 97.06 180 PHE A C 1
ATOM 1373 O O . PHE A 1 180 ? 2.343 4.326 -12.070 1.00 97.06 180 PHE A O 1
ATOM 1380 N N . TYR A 1 181 ? 1.080 4.315 -10.203 1.00 95.44 181 TYR A N 1
ATOM 1381 C CA . TYR A 1 181 ? 1.915 5.265 -9.463 1.00 95.44 181 TYR A CA 1
ATOM 1382 C C . TYR A 1 181 ? 3.132 4.601 -8.801 1.00 95.44 181 TYR A C 1
ATOM 1384 O O . TYR A 1 181 ? 4.266 5.013 -9.052 1.00 95.44 181 TYR A O 1
ATOM 1392 N N . ASP A 1 182 ? 2.925 3.529 -8.033 1.00 93.88 182 ASP A N 1
ATOM 1393 C CA . ASP A 1 182 ? 3.948 2.891 -7.186 1.00 93.88 182 ASP A CA 1
ATOM 1394 C C . ASP A 1 182 ? 4.948 1.973 -7.935 1.00 93.88 182 ASP A C 1
ATOM 1396 O O . ASP A 1 182 ? 5.470 0.993 -7.394 1.00 93.88 182 ASP A O 1
ATOM 1400 N N . VAL A 1 183 ? 5.300 2.298 -9.187 1.00 95.81 183 VAL A N 1
ATOM 1401 C CA . VAL A 1 183 ? 6.247 1.504 -10.003 1.00 95.81 183 VAL A CA 1
ATOM 1402 C C . VAL A 1 183 ? 7.610 1.317 -9.335 1.00 95.81 183 VAL A C 1
ATOM 1404 O O . VAL A 1 183 ? 8.250 0.282 -9.517 1.00 95.81 183 VAL A O 1
ATOM 1407 N N . TRP A 1 184 ? 8.042 2.286 -8.522 1.00 95.38 184 TRP A N 1
ATOM 1408 C CA . TRP A 1 184 ? 9.335 2.231 -7.849 1.00 95.38 184 TRP A CA 1
ATOM 1409 C C . TRP A 1 184 ? 9.436 1.068 -6.856 1.00 95.38 184 TRP A C 1
ATOM 1411 O O . TRP A 1 184 ? 10.469 0.408 -6.823 1.00 95.38 184 TRP A O 1
ATOM 1421 N N . VAL A 1 185 ? 8.360 0.751 -6.125 1.00 96.56 185 VAL A N 1
ATOM 1422 C CA . VAL A 1 185 ? 8.352 -0.277 -5.062 1.00 96.56 185 VAL A CA 1
ATOM 1423 C C . VAL A 1 185 ? 7.685 -1.590 -5.478 1.00 96.56 185 VAL A C 1
ATOM 1425 O O . VAL A 1 185 ? 7.833 -2.605 -4.794 1.00 96.56 185 VAL A O 1
ATOM 1428 N N . ALA A 1 186 ? 6.946 -1.592 -6.587 1.00 98.00 186 ALA A N 1
ATOM 1429 C CA . ALA A 1 186 ? 6.204 -2.754 -7.055 1.00 98.00 186 ALA A CA 1
ATOM 1430 C C . ALA A 1 186 ? 7.083 -3.706 -7.878 1.00 98.00 186 ALA A C 1
ATOM 1432 O O . ALA A 1 186 ? 7.752 -3.276 -8.822 1.00 98.00 186 ALA A O 1
ATOM 1433 N N . ARG A 1 187 ? 7.065 -5.004 -7.558 1.00 98.56 187 ARG A N 1
ATOM 1434 C CA . ARG A 1 187 ? 7.791 -6.043 -8.308 1.00 98.56 187 ARG A CA 1
ATOM 1435 C C . ARG A 1 187 ? 6.917 -7.266 -8.523 1.00 98.56 187 ARG A C 1
ATOM 1437 O O . ARG A 1 187 ? 6.335 -7.787 -7.579 1.00 98.56 187 ARG A O 1
ATOM 1444 N N . THR A 1 188 ? 6.841 -7.740 -9.760 1.00 98.56 188 THR A N 1
ATOM 1445 C CA . THR A 1 188 ? 6.157 -8.997 -10.108 1.00 98.56 188 THR A CA 1
ATOM 1446 C C . THR A 1 188 ? 6.913 -10.210 -9.553 1.00 98.56 188 THR A C 1
ATOM 1448 O O . THR A 1 188 ? 8.048 -10.087 -9.090 1.00 98.56 188 THR A O 1
ATOM 1451 N N . MET A 1 189 ? 6.341 -11.413 -9.676 1.00 98.56 189 MET A N 1
ATOM 1452 C CA . MET A 1 189 ? 7.063 -12.664 -9.388 1.00 98.56 189 MET A CA 1
ATOM 1453 C C . MET A 1 189 ? 8.204 -12.970 -10.372 1.00 98.56 189 MET A C 1
ATOM 1455 O O . MET A 1 189 ? 8.946 -13.926 -10.172 1.00 98.56 189 MET A O 1
ATOM 1459 N N . LYS A 1 190 ? 8.404 -12.146 -11.411 1.00 98.31 190 LYS A N 1
ATOM 1460 C CA . LYS A 1 190 ? 9.620 -12.157 -12.242 1.00 98.31 190 LYS A CA 1
ATOM 1461 C C . LYS A 1 190 ? 10.724 -11.246 -11.705 1.00 98.31 190 LYS A C 1
ATOM 1463 O O . LYS A 1 190 ? 11.770 -11.130 -12.332 1.00 98.31 190 LYS A O 1
ATOM 1468 N N . GLY A 1 191 ? 10.474 -10.560 -10.590 1.00 98.19 191 GLY A N 1
ATOM 1469 C CA . GLY A 1 191 ? 11.388 -9.594 -9.993 1.00 98.19 191 GLY A CA 1
ATOM 1470 C C . GLY A 1 191 ? 11.489 -8.260 -10.742 1.00 98.19 191 GLY A C 1
ATOM 1471 O O . GLY A 1 191 ? 12.251 -7.407 -10.308 1.00 98.19 191 GLY A O 1
ATOM 1472 N N . ASP A 1 192 ? 10.736 -8.045 -11.827 1.00 98.00 192 ASP A N 1
ATOM 1473 C CA . ASP A 1 192 ? 10.716 -6.783 -12.593 1.00 98.00 192 ASP A CA 1
ATOM 1474 C C . ASP A 1 192 ? 9.592 -5.848 -12.114 1.00 98.00 192 ASP A C 1
ATOM 1476 O O . ASP A 1 192 ? 8.646 -6.296 -11.457 1.00 98.00 192 ASP A O 1
ATOM 1480 N N . SER A 1 193 ? 9.676 -4.561 -12.462 1.00 97.75 193 SER A N 1
ATOM 1481 C CA . SER A 1 193 ? 8.631 -3.561 -12.202 1.00 97.75 193 SER A CA 1
ATOM 1482 C C . SER A 1 193 ? 7.317 -3.893 -12.925 1.00 97.75 193 SER A C 1
ATOM 1484 O O . SER A 1 193 ? 7.254 -4.800 -13.750 1.00 97.75 193 SER A O 1
ATOM 1486 N N . PHE A 1 194 ? 6.225 -3.186 -12.609 1.00 98.25 194 PHE A N 1
ATOM 1487 C CA . PHE A 1 194 ? 4.914 -3.440 -13.237 1.00 98.25 194 PHE A CA 1
ATOM 1488 C C . PHE A 1 194 ? 4.795 -2.900 -14.663 1.00 98.25 194 PHE A C 1
ATOM 1490 O O . PHE A 1 194 ? 4.006 -3.431 -15.437 1.00 98.25 194 PHE A O 1
ATOM 1497 N N . PHE A 1 195 ? 5.597 -1.908 -15.047 1.00 97.50 195 PHE A N 1
ATOM 1498 C CA . PHE A 1 195 ? 5.832 -1.534 -16.446 1.00 97.50 195 PHE A CA 1
ATOM 1499 C C . PHE A 1 195 ? 7.323 -1.279 -16.701 1.00 97.50 195 PHE A C 1
ATOM 1501 O O . PHE A 1 195 ? 8.096 -1.102 -15.753 1.00 97.50 195 PHE A O 1
ATOM 1508 N N . GLU A 1 196 ? 7.725 -1.287 -17.972 1.00 96.75 196 GLU A N 1
ATOM 1509 C CA . GLU A 1 196 ? 9.116 -1.085 -18.369 1.00 96.75 196 GLU A CA 1
ATOM 1510 C C . GLU A 1 196 ? 9.545 0.362 -18.114 1.00 96.75 196 GLU A C 1
ATOM 1512 O O . GLU A 1 196 ? 8.916 1.300 -18.601 1.00 96.75 196 GLU A O 1
ATOM 1517 N N . ILE A 1 197 ? 10.648 0.540 -17.389 1.00 95.94 197 ILE A N 1
ATOM 1518 C CA . ILE A 1 197 ? 11.358 1.817 -17.333 1.00 95.94 197 ILE A CA 1
ATOM 1519 C C . ILE A 1 197 ? 12.575 1.707 -18.259 1.00 95.94 197 ILE A C 1
ATOM 1521 O O . ILE A 1 197 ? 13.496 0.945 -17.940 1.00 95.94 197 ILE A O 1
ATOM 1525 N N . PRO A 1 198 ? 12.596 2.424 -19.395 1.00 95.12 198 PRO A N 1
ATOM 1526 C CA . PRO A 1 198 ? 13.709 2.397 -20.332 1.00 95.12 198 PRO A CA 1
ATOM 1527 C C . PRO A 1 198 ? 14.951 3.083 -19.737 1.00 95.12 198 PRO A C 1
ATOM 1529 O O . PRO A 1 198 ? 14.838 3.804 -18.744 1.00 95.12 198 PRO A O 1
ATOM 1532 N N . PRO A 1 199 ? 16.140 2.940 -20.357 1.00 93.62 199 PRO A N 1
ATOM 1533 C CA . PRO A 1 199 ? 17.375 3.566 -19.868 1.00 93.62 199 PRO A CA 1
ATOM 1534 C C . PRO A 1 199 ? 17.315 5.094 -19.711 1.00 93.62 199 PRO A C 1
ATOM 1536 O O . PRO A 1 199 ? 18.103 5.661 -18.966 1.00 93.62 199 PRO A O 1
ATOM 1539 N N . SER A 1 200 ? 16.385 5.773 -20.394 1.00 94.44 200 SER A N 1
ATOM 1540 C CA . SER A 1 200 ? 16.130 7.210 -20.214 1.00 94.44 200 SER A CA 1
ATOM 1541 C C . SER A 1 200 ? 15.490 7.560 -18.865 1.00 94.44 200 SER A C 1
ATOM 1543 O O . SER A 1 200 ? 15.404 8.738 -18.530 1.00 94.44 200 SER A O 1
ATOM 1545 N N . GLY A 1 201 ? 14.978 6.573 -18.125 1.00 93.50 201 GLY A N 1
ATOM 1546 C CA . GLY A 1 201 ? 14.209 6.769 -16.899 1.00 93.50 201 GLY A CA 1
ATOM 1547 C C . GLY A 1 201 ? 12.800 7.339 -17.114 1.00 93.50 201 GLY A C 1
ATOM 1548 O O . GLY A 1 201 ? 12.135 7.696 -16.141 1.00 93.50 201 GLY A O 1
ATOM 1549 N N . SER A 1 202 ? 12.336 7.451 -18.367 1.00 92.75 202 SER A N 1
ATOM 1550 C CA . SER A 1 202 ? 10.998 7.960 -18.694 1.00 92.75 202 SER A CA 1
ATOM 1551 C C . SER A 1 202 ? 9.899 6.946 -18.364 1.00 92.75 202 SER A C 1
ATOM 1553 O O . SER A 1 202 ? 10.150 5.777 -18.083 1.00 92.75 202 SER A O 1
ATOM 1555 N N . TRP A 1 203 ? 8.646 7.397 -18.381 1.00 93.38 203 TRP A N 1
ATOM 1556 C CA . TRP A 1 203 ? 7.470 6.556 -18.128 1.00 93.38 203 TRP A CA 1
ATOM 1557 C C . TRP A 1 203 ? 6.703 6.249 -19.425 1.00 93.38 203 TRP A C 1
ATOM 1559 O O . TRP A 1 203 ? 5.502 5.993 -19.402 1.00 93.38 203 TRP A O 1
ATOM 1569 N N . ASP A 1 204 ? 7.387 6.266 -20.573 1.00 92.56 204 ASP A N 1
ATOM 1570 C CA . ASP A 1 204 ? 6.752 6.148 -21.896 1.00 92.56 204 ASP A CA 1
ATOM 1571 C C . ASP A 1 204 ? 6.019 4.808 -22.093 1.00 92.56 204 ASP A C 1
ATOM 1573 O O . ASP A 1 204 ? 5.058 4.724 -22.858 1.00 92.56 204 ASP A O 1
ATOM 1577 N N . PHE A 1 205 ? 6.421 3.767 -21.357 1.00 95.06 205 PHE A N 1
ATOM 1578 C CA . PHE A 1 205 ? 5.797 2.441 -21.391 1.00 95.06 205 PHE A CA 1
ATOM 1579 C C . PHE A 1 205 ? 4.812 2.188 -20.242 1.00 95.06 205 PHE A C 1
ATOM 1581 O O . PHE A 1 205 ? 4.370 1.054 -20.062 1.00 95.06 205 PHE A O 1
ATOM 1588 N N . ALA A 1 206 ? 4.413 3.218 -19.489 1.00 95.00 206 ALA A N 1
ATOM 1589 C CA . ALA A 1 206 ? 3.580 3.074 -18.293 1.00 95.00 206 ALA A CA 1
ATOM 1590 C C . ALA A 1 206 ? 2.222 2.386 -18.511 1.00 95.00 206 ALA A C 1
ATOM 1592 O O . ALA A 1 206 ? 1.659 1.802 -17.584 1.00 95.00 206 ALA A O 1
ATOM 1593 N N . TRP A 1 207 ? 1.694 2.425 -19.735 1.00 94.19 207 TRP A N 1
ATOM 1594 C CA . TRP A 1 207 ? 0.433 1.769 -20.094 1.00 94.19 207 TRP A CA 1
ATOM 1595 C C . TRP A 1 207 ? 0.597 0.307 -20.520 1.00 94.19 207 TRP A C 1
ATOM 1597 O O . TRP A 1 207 ? -0.394 -0.417 -20.612 1.00 94.19 207 TRP A O 1
ATOM 1607 N N . ASN A 1 208 ? 1.830 -0.155 -20.734 1.00 96.00 208 ASN A N 1
ATOM 1608 C CA . ASN A 1 208 ? 2.139 -1.545 -21.055 1.00 96.00 208 ASN A CA 1
ATOM 1609 C C . ASN A 1 208 ? 2.396 -2.352 -19.771 1.00 96.00 208 ASN A C 1
ATOM 1611 O O . ASN A 1 208 ? 3.468 -2.924 -19.568 1.00 96.00 208 ASN A O 1
ATOM 1615 N N . LEU A 1 209 ? 1.408 -2.355 -18.871 1.00 97.62 209 LEU A N 1
ATOM 1616 C CA . LEU A 1 209 ? 1.509 -3.060 -17.595 1.00 97.62 209 LEU A CA 1
ATOM 1617 C C . LEU A 1 209 ? 1.677 -4.569 -17.816 1.00 97.62 209 LEU A C 1
ATOM 1619 O O . LEU A 1 209 ? 0.960 -5.185 -18.610 1.00 97.62 209 LEU A O 1
ATOM 1623 N N . PHE A 1 210 ? 2.614 -5.157 -17.075 1.00 98.25 210 PHE A N 1
ATOM 1624 C CA . PHE A 1 210 ? 2.946 -6.581 -17.078 1.00 98.25 210 PHE A CA 1
ATOM 1625 C C . PHE A 1 210 ? 3.361 -7.096 -18.469 1.00 98.25 210 PHE A C 1
ATOM 1627 O O . PHE A 1 210 ? 3.076 -8.234 -18.845 1.00 98.25 210 PHE A O 1
ATOM 1634 N N . TRP A 1 211 ? 4.036 -6.250 -19.258 1.00 97.38 211 TRP A N 1
ATOM 1635 C CA . TRP A 1 211 ? 4.512 -6.535 -20.618 1.00 97.38 211 TRP A CA 1
ATOM 1636 C C . TRP A 1 211 ? 5.288 -7.848 -20.745 1.00 97.38 211 TRP A C 1
ATOM 1638 O O . TRP A 1 211 ? 5.151 -8.548 -21.749 1.00 97.38 211 TRP A O 1
ATOM 1648 N N . ASN A 1 212 ? 6.078 -8.187 -19.726 1.00 97.62 212 ASN A N 1
ATOM 1649 C CA . ASN A 1 212 ? 6.920 -9.375 -19.692 1.00 97.62 212 ASN A CA 1
ATOM 1650 C C . ASN A 1 212 ? 6.285 -10.550 -18.928 1.00 97.62 212 ASN A C 1
ATOM 1652 O O . ASN A 1 212 ? 6.908 -11.607 -18.845 1.00 97.62 212 ASN A O 1
ATOM 1656 N N . ASP A 1 213 ? 5.061 -10.420 -18.406 1.00 97.75 213 ASP A N 1
ATOM 1657 C CA . ASP A 1 213 ? 4.377 -11.445 -17.614 1.00 97.75 213 ASP A CA 1
ATOM 1658 C C . ASP A 1 213 ? 2.918 -11.629 -18.057 1.00 97.75 213 ASP A C 1
ATOM 1660 O O . ASP A 1 213 ? 1.982 -11.009 -17.549 1.00 97.75 213 ASP A O 1
ATOM 1664 N N . LYS A 1 214 ? 2.731 -12.523 -19.033 1.00 97.88 214 LYS A N 1
ATOM 1665 C CA . LYS A 1 214 ? 1.428 -12.800 -19.640 1.00 97.88 214 LYS A CA 1
ATOM 1666 C C . LYS A 1 214 ? 0.381 -13.258 -18.614 1.00 97.88 214 LYS A C 1
ATOM 1668 O O . LYS A 1 214 ? -0.743 -12.775 -18.692 1.00 97.88 214 LYS A O 1
ATOM 1673 N N . ALA A 1 215 ? 0.736 -14.144 -17.682 1.00 97.00 215 ALA A N 1
ATOM 1674 C CA . ALA A 1 215 ? -0.217 -14.703 -16.719 1.00 97.00 215 ALA A CA 1
ATOM 1675 C C . ALA A 1 215 ? -0.713 -13.622 -15.749 1.00 97.00 215 ALA A C 1
ATOM 1677 O O . ALA A 1 215 ? -1.920 -13.443 -15.570 1.00 97.00 215 ALA A O 1
ATOM 1678 N N . THR A 1 216 ? 0.211 -12.825 -15.205 1.00 98.31 216 THR A N 1
ATOM 1679 C CA . THR A 1 216 ? -0.130 -11.667 -14.369 1.00 98.31 216 THR A CA 1
ATOM 1680 C C . THR A 1 216 ? -0.979 -10.655 -15.137 1.00 98.31 216 THR A C 1
ATOM 1682 O O . THR A 1 216 ? -1.995 -10.181 -14.627 1.00 98.31 216 THR A O 1
ATOM 1685 N N . ARG A 1 217 ? -0.625 -10.363 -16.397 1.00 98.44 217 ARG A N 1
ATOM 1686 C CA . ARG A 1 217 ? -1.398 -9.454 -17.253 1.00 98.44 217 ARG A CA 1
ATOM 1687 C C . ARG A 1 217 ? -2.831 -9.935 -17.469 1.00 98.44 217 ARG A C 1
ATOM 1689 O O . ARG A 1 217 ? -3.754 -9.129 -17.396 1.00 98.44 217 ARG A O 1
ATOM 1696 N N . GLU A 1 218 ? -3.024 -11.224 -17.740 1.00 98.06 218 GLU A N 1
ATOM 1697 C CA . GLU A 1 218 ? -4.350 -11.820 -17.939 1.00 98.06 218 GLU A CA 1
ATOM 1698 C C . GLU A 1 218 ? -5.210 -11.692 -16.677 1.00 98.06 218 GLU A C 1
ATOM 1700 O O . GLU A 1 218 ? -6.348 -11.225 -16.767 1.00 98.06 218 GLU A O 1
ATOM 1705 N N . ARG A 1 219 ? -4.649 -11.983 -15.495 1.00 97.81 219 ARG A N 1
ATOM 1706 C CA . ARG A 1 219 ? -5.352 -11.794 -14.214 1.00 97.81 219 ARG A CA 1
ATOM 1707 C C . ARG A 1 219 ? -5.671 -10.325 -13.941 1.00 97.81 219 ARG A C 1
ATOM 1709 O O . ARG A 1 219 ? -6.808 -10.004 -13.601 1.00 97.81 219 ARG A O 1
ATOM 1716 N N . PHE A 1 220 ? -4.723 -9.417 -14.175 1.00 97.88 220 PHE A N 1
ATOM 1717 C CA . PHE A 1 220 ? -4.941 -7.977 -14.013 1.00 97.88 220 PHE A CA 1
ATOM 1718 C C . PHE A 1 220 ? -6.072 -7.446 -14.909 1.00 97.88 220 PHE A C 1
ATOM 1720 O O . PHE A 1 220 ? -6.931 -6.696 -14.436 1.00 97.88 220 PHE A O 1
ATOM 1727 N N . VAL A 1 221 ? -6.099 -7.847 -16.187 1.00 96.38 221 VAL A N 1
ATOM 1728 C CA . VAL A 1 221 ? -7.156 -7.473 -17.144 1.00 96.38 221 VAL A CA 1
ATOM 1729 C C . VAL A 1 221 ? -8.509 -8.051 -16.725 1.00 96.38 221 VAL A C 1
ATOM 1731 O O . VAL A 1 221 ? -9.514 -7.344 -16.792 1.00 96.38 221 VAL A O 1
ATOM 1734 N N . ALA A 1 222 ? -8.532 -9.292 -16.236 1.00 95.88 222 ALA A N 1
ATOM 1735 C CA . ALA A 1 222 ? -9.732 -9.959 -15.728 1.00 95.88 222 ALA A CA 1
ATOM 1736 C C . ALA A 1 222 ? -10.169 -9.488 -14.328 1.00 95.88 222 ALA A C 1
ATOM 1738 O O . ALA A 1 222 ? -11.157 -9.987 -13.798 1.00 95.88 222 ALA A O 1
ATOM 1739 N N . ARG A 1 223 ? -9.450 -8.530 -13.727 1.00 96.25 223 ARG A N 1
ATOM 1740 C CA . ARG A 1 223 ? -9.679 -8.029 -12.362 1.00 96.25 223 ARG A CA 1
ATOM 1741 C C . ARG A 1 223 ? -9.549 -9.084 -11.265 1.00 96.25 223 ARG A C 1
ATOM 1743 O O . ARG A 1 223 ? -10.132 -8.920 -10.203 1.00 96.25 223 ARG A O 1
ATOM 1750 N N . ARG A 1 224 ? -8.733 -10.113 -11.496 1.00 97.12 224 ARG A N 1
ATOM 1751 C CA . ARG A 1 224 ? -8.468 -11.183 -10.530 1.00 97.12 224 ARG A CA 1
ATOM 1752 C C . ARG A 1 224 ? -7.202 -10.903 -9.714 1.00 97.12 224 ARG A C 1
ATOM 1754 O O . ARG A 1 224 ? -6.215 -10.440 -10.295 1.00 97.12 224 ARG A O 1
ATOM 1761 N N . PRO A 1 225 ? -7.193 -11.195 -8.399 1.00 98.38 225 PRO A N 1
ATOM 1762 C CA . PRO A 1 225 ? -6.004 -11.066 -7.556 1.00 98.38 225 PRO A CA 1
ATOM 1763 C C . PRO A 1 225 ? -4.810 -11.853 -8.097 1.00 98.38 225 PRO A C 1
ATOM 1765 O O . PRO A 1 225 ? -5.006 -12.933 -8.645 1.00 98.38 225 PRO A O 1
ATOM 1768 N N . PHE A 1 226 ? -3.579 -11.368 -7.946 1.00 98.69 226 PHE A N 1
ATOM 1769 C CA . PHE A 1 226 ? -2.375 -12.088 -8.393 1.00 98.69 226 PHE A CA 1
ATOM 1770 C C . PHE A 1 226 ? -1.190 -11.874 -7.451 1.00 98.69 226 PHE A C 1
ATOM 1772 O O . PHE A 1 226 ? -1.066 -10.812 -6.842 1.00 98.69 226 PHE A O 1
ATOM 1779 N N . GLN A 1 227 ? -0.319 -12.881 -7.348 1.00 98.81 227 GLN A N 1
ATOM 1780 C CA . GLN A 1 227 ? 0.873 -12.836 -6.501 1.00 98.81 227 GLN A CA 1
ATOM 1781 C C . GLN A 1 227 ? 1.953 -11.917 -7.083 1.00 98.81 227 GLN A C 1
ATOM 1783 O O . GLN A 1 227 ? 2.160 -11.850 -8.296 1.00 98.81 227 GLN A O 1
ATOM 1788 N N . VAL A 1 228 ? 2.673 -11.237 -6.198 1.00 98.88 228 VAL A N 1
ATOM 1789 C CA . VAL A 1 228 ? 3.785 -10.342 -6.516 1.00 98.88 228 VAL A CA 1
ATOM 1790 C C . VAL A 1 228 ? 4.914 -10.523 -5.506 1.00 98.88 228 VAL A C 1
ATOM 1792 O O . VAL A 1 228 ? 4.699 -11.034 -4.413 1.00 98.88 228 VAL A O 1
ATOM 1795 N N . PHE A 1 229 ? 6.119 -10.070 -5.848 1.00 98.81 229 PHE A N 1
ATOM 1796 C CA . PHE A 1 229 ? 7.200 -10.000 -4.869 1.00 98.81 229 PHE A CA 1
ATOM 1797 C C . PHE A 1 229 ? 6.973 -8.838 -3.893 1.00 98.81 229 PHE A C 1
ATOM 1799 O O . PHE A 1 229 ? 7.130 -9.001 -2.687 1.00 98.81 229 PHE A O 1
ATOM 1806 N N . SER A 1 230 ? 6.571 -7.667 -4.396 1.00 98.69 230 SER A N 1
ATOM 1807 C CA . SER A 1 230 ? 6.316 -6.492 -3.559 1.00 98.69 230 SER A CA 1
ATOM 1808 C C . SER A 1 230 ? 5.237 -5.575 -4.132 1.00 98.69 230 SER A C 1
ATOM 1810 O O . SER A 1 230 ? 5.114 -5.425 -5.350 1.00 98.69 230 SER A O 1
ATOM 1812 N N . CYS A 1 231 ? 4.475 -4.938 -3.240 1.00 98.38 231 CYS A N 1
ATOM 1813 C CA . CYS A 1 231 ? 3.518 -3.871 -3.536 1.00 98.38 231 CYS A CA 1
ATOM 1814 C C . CYS A 1 231 ? 3.238 -3.024 -2.281 1.00 98.38 231 CYS A C 1
ATOM 1816 O O . CYS A 1 231 ? 3.503 -3.455 -1.160 1.00 98.38 231 CYS A O 1
ATOM 1818 N N . TRP A 1 232 ? 2.697 -1.818 -2.469 1.00 97.06 232 TRP A N 1
ATOM 1819 C CA . TRP A 1 232 ? 2.130 -1.002 -1.386 1.00 97.06 232 TRP A CA 1
ATOM 1820 C C . TRP A 1 232 ? 0.878 -0.285 -1.880 1.00 97.06 232 TRP A C 1
ATOM 1822 O O . TRP A 1 232 ? -0.211 -0.484 -1.352 1.00 97.06 232 TRP A O 1
ATOM 1832 N N . ASN A 1 233 ? 1.027 0.445 -2.985 1.00 93.50 233 ASN A N 1
ATOM 1833 C CA . ASN A 1 233 ? -0.039 0.901 -3.864 1.00 93.50 233 ASN A CA 1
ATOM 1834 C C . ASN A 1 233 ? -1.143 1.657 -3.111 1.00 93.50 233 ASN A C 1
ATOM 1836 O O . ASN A 1 233 ? -2.330 1.391 -3.298 1.00 93.50 233 ASN A O 1
ATOM 1840 N N . GLY A 1 234 ? -0.749 2.545 -2.199 1.00 94.81 234 GLY A N 1
ATOM 1841 C CA . GLY A 1 234 ? -1.651 3.411 -1.437 1.00 94.81 234 GLY A CA 1
ATOM 1842 C C . GLY A 1 234 ? -2.452 2.763 -0.297 1.00 94.81 234 GLY A C 1
ATOM 1843 O O . GLY A 1 234 ? -2.795 3.461 0.655 1.00 94.81 234 GLY A O 1
ATOM 1844 N N . ALA A 1 235 ? -2.749 1.464 -0.339 1.00 98.44 235 ALA A N 1
ATOM 1845 C CA . ALA A 1 235 ? -3.517 0.780 0.704 1.00 98.44 235 ALA A CA 1
ATOM 1846 C C . ALA A 1 235 ? -3.234 -0.723 0.726 1.00 98.44 235 ALA A C 1
ATOM 1848 O O . ALA A 1 235 ? -3.248 -1.378 -0.320 1.00 98.44 235 ALA A O 1
ATOM 1849 N N . VAL A 1 236 ? -3.046 -1.274 1.928 1.00 98.81 236 VAL A N 1
ATOM 1850 C CA . VAL A 1 236 ? -2.716 -2.690 2.120 1.00 98.81 236 VAL A CA 1
ATOM 1851 C C . VAL A 1 236 ? -3.469 -3.317 3.291 1.00 98.81 236 VAL A C 1
ATOM 1853 O O . VAL A 1 236 ? -3.757 -2.653 4.289 1.00 98.81 236 VAL A O 1
ATOM 1856 N N . ALA A 1 237 ? -3.724 -4.622 3.195 1.00 98.88 237 ALA A N 1
ATOM 1857 C CA . ALA A 1 237 ? -4.091 -5.467 4.326 1.00 98.88 237 ALA A CA 1
ATOM 1858 C C . ALA A 1 237 ? -2.974 -6.486 4.591 1.00 98.88 237 ALA A C 1
ATOM 1860 O O . ALA A 1 237 ? -2.637 -7.255 3.693 1.00 98.88 237 ALA A O 1
ATOM 1861 N N . VAL A 1 238 ? -2.414 -6.506 5.802 1.00 98.62 238 VAL A N 1
ATOM 1862 C CA . VAL A 1 238 ? -1.267 -7.348 6.191 1.00 98.62 238 VAL A CA 1
ATOM 1863 C C . VAL A 1 238 ? -1.625 -8.211 7.401 1.00 98.62 238 VAL A C 1
ATOM 1865 O O . VAL A 1 238 ? -2.295 -7.741 8.321 1.00 98.62 238 VAL A O 1
ATOM 1868 N N . GLY A 1 239 ? -1.182 -9.466 7.433 1.00 98.38 239 GLY A N 1
ATOM 1869 C CA . GLY A 1 239 ? -1.261 -10.300 8.633 1.00 98.38 239 GLY A CA 1
ATOM 1870 C C . GLY A 1 239 ? -0.349 -9.763 9.738 1.00 98.38 239 GLY A C 1
ATOM 1871 O O . GLY A 1 239 ? 0.829 -9.507 9.505 1.00 98.38 239 GLY A O 1
ATOM 1872 N N . ALA A 1 240 ? -0.870 -9.595 10.955 1.00 98.06 240 ALA A N 1
ATOM 1873 C CA . ALA A 1 240 ? -0.102 -8.990 12.045 1.00 98.06 240 ALA A CA 1
ATOM 1874 C C . ALA A 1 240 ? 1.035 -9.881 12.571 1.00 98.06 240 ALA A C 1
ATOM 1876 O O . ALA A 1 240 ? 1.947 -9.381 13.230 1.00 98.06 240 ALA A O 1
ATOM 1877 N N . GLU A 1 241 ? 0.998 -11.184 12.283 1.00 97.38 241 GLU A N 1
ATOM 1878 C CA . GLU A 1 241 ? 1.985 -12.172 12.726 1.00 97.38 241 GLU A CA 1
ATOM 1879 C C . GLU A 1 241 ? 3.428 -11.769 12.394 1.00 97.38 241 GLU A C 1
ATOM 1881 O O . GLU A 1 241 ? 4.264 -11.707 13.297 1.00 97.38 241 GLU A O 1
ATOM 1886 N N . ALA A 1 242 ? 3.699 -11.359 11.152 1.00 96.56 242 ALA A N 1
ATOM 1887 C CA . ALA A 1 242 ? 5.037 -10.949 10.727 1.00 96.56 242 ALA A CA 1
ATOM 1888 C C . ALA A 1 242 ? 5.634 -9.829 11.600 1.00 96.56 242 ALA A C 1
ATOM 1890 O O . ALA A 1 242 ? 6.832 -9.812 11.886 1.00 96.56 242 ALA A O 1
ATOM 1891 N N . MET A 1 243 ? 4.803 -8.904 12.089 1.00 97.00 243 MET A N 1
ATOM 1892 C CA . MET A 1 243 ? 5.250 -7.819 12.961 1.00 97.00 243 MET A CA 1
ATOM 1893 C C . MET A 1 243 ? 5.239 -8.214 14.444 1.00 97.00 243 MET A C 1
ATOM 1895 O O . MET A 1 243 ? 6.170 -7.871 15.178 1.00 97.00 243 MET A O 1
ATOM 1899 N N . MET A 1 244 ? 4.195 -8.900 14.909 1.00 96.69 244 MET A N 1
ATOM 1900 C CA . MET A 1 244 ? 4.004 -9.201 16.332 1.00 96.69 244 MET A CA 1
ATOM 1901 C C . MET A 1 244 ? 4.931 -10.311 16.829 1.00 96.69 244 MET A C 1
ATOM 1903 O O . MET A 1 244 ? 5.438 -10.214 17.943 1.00 96.69 244 MET A O 1
ATOM 1907 N N . THR A 1 245 ? 5.163 -11.343 16.017 1.00 94.38 245 THR A N 1
ATOM 1908 C CA . THR A 1 245 ? 6.001 -12.500 16.373 1.00 94.38 245 THR A CA 1
ATOM 1909 C C . THR A 1 245 ? 7.254 -12.586 15.506 1.00 94.38 245 THR A C 1
ATOM 1911 O O . THR A 1 245 ? 8.305 -12.980 16.003 1.00 94.38 245 THR A O 1
ATOM 1914 N N . GLY A 1 246 ? 7.167 -12.160 14.243 1.00 93.69 246 GLY A N 1
ATOM 1915 C CA . GLY A 1 246 ? 8.262 -12.239 13.273 1.00 93.69 246 GLY A CA 1
ATOM 1916 C C . GLY A 1 246 ? 9.319 -11.140 13.340 1.00 93.69 246 GLY A C 1
ATOM 1917 O O . GLY A 1 246 ? 10.371 -11.262 12.722 1.00 93.69 246 GLY A O 1
ATOM 1918 N N . GLY A 1 247 ? 9.058 -10.050 14.066 1.00 94.69 247 GLY A N 1
ATOM 1919 C CA . GLY A 1 247 ? 10.001 -8.934 14.188 1.00 94.69 247 GLY A CA 1
ATOM 1920 C C . GLY A 1 247 ? 10.153 -8.063 12.932 1.00 94.69 247 GLY A C 1
ATOM 1921 O O . GLY A 1 247 ? 10.976 -7.150 12.944 1.00 94.69 247 GLY A O 1
ATOM 1922 N N . VAL A 1 248 ? 9.349 -8.268 11.881 1.00 97.06 248 VAL A N 1
ATOM 1923 C CA . VAL A 1 248 ? 9.406 -7.460 10.651 1.00 97.06 248 VAL A CA 1
ATOM 1924 C C . VAL A 1 248 ? 9.009 -6.011 10.949 1.00 97.06 248 VAL A C 1
ATOM 1926 O O . VAL A 1 248 ? 7.987 -5.746 11.588 1.00 97.06 248 VAL A O 1
ATOM 1929 N N . ARG A 1 249 ? 9.816 -5.045 10.505 1.00 97.00 249 ARG A N 1
ATOM 1930 C CA . ARG A 1 249 ? 9.588 -3.600 10.682 1.00 97.00 249 ARG A CA 1
ATOM 1931 C C . ARG A 1 249 ? 9.918 -2.866 9.392 1.00 97.00 249 ARG A C 1
ATOM 1933 O O . ARG A 1 249 ? 10.741 -3.331 8.610 1.00 97.00 249 ARG A O 1
ATOM 1940 N N . PHE A 1 250 ? 9.342 -1.682 9.200 1.00 98.00 250 PHE A N 1
ATOM 1941 C CA . PHE A 1 250 ? 9.827 -0.798 8.144 1.00 98.00 250 PHE A CA 1
ATOM 1942 C C . PHE A 1 250 ? 11.243 -0.330 8.478 1.00 98.00 250 PHE A C 1
ATOM 1944 O O . PHE A 1 250 ? 11.553 -0.036 9.636 1.00 98.00 250 PHE A O 1
ATOM 1951 N N . ARG A 1 251 ? 12.103 -0.227 7.466 1.00 97.12 251 ARG A N 1
ATOM 1952 C CA . ARG A 1 251 ? 13.501 0.179 7.633 1.00 97.12 251 ARG A CA 1
ATOM 1953 C C . ARG A 1 251 ? 14.046 0.865 6.386 1.00 97.12 251 ARG A C 1
ATOM 1955 O O . ARG A 1 251 ? 13.474 0.762 5.305 1.00 97.12 251 ARG A O 1
ATOM 1962 N N . ALA A 1 252 ? 15.176 1.536 6.564 1.00 96.44 252 ALA A N 1
ATOM 1963 C CA . ALA A 1 252 ? 16.017 1.995 5.468 1.00 96.44 252 ALA A CA 1
ATOM 1964 C C . ALA A 1 252 ? 16.806 0.826 4.836 1.00 96.44 252 ALA A C 1
ATOM 1966 O O . ALA A 1 252 ? 16.960 -0.227 5.476 1.00 96.44 252 ALA A O 1
ATOM 1967 N N . PRO A 1 253 ? 17.308 0.997 3.599 1.00 95.62 253 PRO A N 1
ATOM 1968 C CA . PRO A 1 253 ? 18.234 0.047 2.989 1.00 95.62 253 PRO A CA 1
ATOM 1969 C C . PRO A 1 253 ? 19.563 -0.019 3.761 1.00 95.62 253 PRO A C 1
ATOM 1971 O O . PRO A 1 253 ? 20.051 0.988 4.274 1.00 95.62 253 PRO A O 1
ATOM 1974 N N . ARG A 1 254 ? 20.159 -1.211 3.833 1.00 95.00 254 ARG A N 1
ATOM 1975 C CA . ARG A 1 254 ? 21.487 -1.492 4.405 1.00 95.00 254 ARG A CA 1
ATOM 1976 C C . ARG A 1 254 ? 22.555 -1.375 3.319 1.00 95.00 254 ARG A C 1
ATOM 1978 O O . ARG A 1 254 ? 23.118 -2.369 2.854 1.00 95.00 254 ARG A O 1
ATOM 1985 N N . GLU A 1 255 ? 22.782 -0.150 2.859 1.00 93.19 255 GLU A N 1
ATOM 1986 C CA . GLU A 1 255 ? 23.705 0.143 1.753 1.00 93.19 255 GLU A CA 1
ATOM 1987 C C . GLU A 1 255 ? 25.151 -0.283 2.065 1.00 93.19 255 GLU A C 1
ATOM 1989 O O . GLU A 1 255 ? 25.876 -0.728 1.177 1.00 93.19 255 GLU A O 1
ATOM 1994 N N . ASP A 1 256 ? 25.546 -0.251 3.341 1.00 93.31 256 ASP A N 1
ATOM 1995 C CA . ASP A 1 256 ? 26.832 -0.746 3.850 1.00 93.31 256 ASP A CA 1
ATOM 1996 C C . ASP A 1 256 ? 27.051 -2.248 3.595 1.00 93.31 256 ASP A C 1
ATOM 1998 O O . ASP A 1 256 ? 28.188 -2.716 3.536 1.00 93.31 256 ASP A O 1
ATOM 2002 N N . ARG A 1 257 ? 25.964 -3.000 3.393 1.00 92.94 257 ARG A N 1
ATOM 2003 C CA . ARG A 1 257 ? 25.960 -4.431 3.052 1.00 92.94 257 ARG A CA 1
ATOM 2004 C C . ARG A 1 257 ? 25.627 -4.692 1.584 1.00 92.94 257 ARG A C 1
ATOM 2006 O O . ARG A 1 257 ? 25.328 -5.827 1.212 1.00 92.94 257 ARG A O 1
ATOM 2013 N N . GLY A 1 258 ? 25.649 -3.648 0.758 1.00 92.44 258 GLY A N 1
ATOM 2014 C CA . GLY A 1 258 ? 25.310 -3.719 -0.657 1.00 92.44 258 GLY A CA 1
ATOM 2015 C C . GLY A 1 258 ? 23.821 -3.924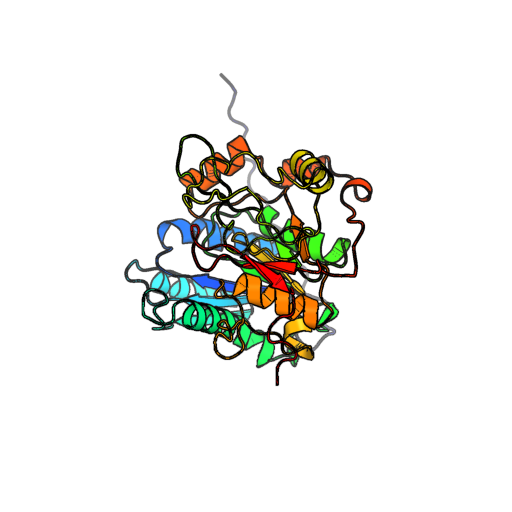 -0.926 1.00 92.44 258 GLY A C 1
ATOM 2016 O O . GLY A 1 258 ? 23.475 -4.372 -2.016 1.00 92.44 258 GLY A O 1
ATOM 2017 N N . GLU A 1 259 ? 22.929 -3.643 0.030 1.00 95.69 259 GLU A N 1
ATOM 2018 C CA . GLU A 1 259 ? 21.494 -3.686 -0.240 1.00 95.69 259 GLU A CA 1
ATOM 2019 C C . GLU A 1 259 ? 21.090 -2.565 -1.199 1.00 95.69 259 GLU A C 1
ATOM 2021 O O . GLU A 1 259 ? 21.493 -1.414 -1.035 1.00 95.69 259 GLU A O 1
ATOM 2026 N N . CYS A 1 260 ? 20.256 -2.897 -2.182 1.00 95.12 260 CYS A N 1
ATOM 2027 C CA . CYS A 1 260 ? 19.686 -1.918 -3.090 1.00 95.12 260 CYS A CA 1
ATOM 2028 C C . CYS A 1 260 ? 18.996 -0.759 -2.347 1.00 95.12 260 CYS A C 1
ATOM 2030 O O . CYS A 1 260 ? 18.097 -0.978 -1.531 1.00 95.12 260 CYS A O 1
ATOM 2032 N N . PHE A 1 261 ? 19.337 0.479 -2.712 1.00 95.62 261 PHE A N 1
ATOM 2033 C CA . PHE A 1 261 ? 18.581 1.654 -2.292 1.00 95.62 261 PHE A CA 1
ATOM 2034 C C . PHE A 1 261 ? 17.171 1.618 -2.906 1.00 95.62 261 PHE A C 1
ATOM 2036 O O . PHE A 1 261 ? 17.017 1.738 -4.123 1.00 95.62 261 PHE A O 1
ATOM 2043 N N . GLN A 1 262 ? 16.144 1.415 -2.076 1.00 93.94 262 GLN A N 1
ATOM 2044 C CA . GLN A 1 262 ? 14.722 1.345 -2.448 1.00 93.94 262 GLN A CA 1
ATOM 2045 C C . GLN A 1 262 ? 13.842 1.954 -1.356 1.00 93.94 262 GLN A C 1
ATOM 2047 O O . GLN A 1 262 ? 14.293 2.195 -0.235 1.00 93.94 262 GLN A O 1
ATOM 2052 N N . GLY A 1 263 ? 12.564 2.156 -1.684 1.00 95.44 263 GLY A N 1
ATOM 2053 C CA . GLY A 1 263 ? 11.543 2.524 -0.710 1.00 95.44 263 GLY A CA 1
ATOM 2054 C C . GLY A 1 263 ? 11.340 1.464 0.376 1.00 95.44 263 GLY A C 1
ATOM 2055 O O . GLY A 1 263 ? 11.430 0.258 0.126 1.00 95.44 263 GLY A O 1
ATOM 2056 N N . GLU A 1 264 ? 10.987 1.919 1.579 1.00 97.12 264 GLU A N 1
ATOM 2057 C CA . GLU A 1 264 ? 10.707 1.052 2.720 1.00 97.12 264 GLU A CA 1
ATOM 2058 C C . GLU A 1 264 ? 9.596 0.008 2.486 1.00 97.12 264 GLU A C 1
ATOM 2060 O O . GLU A 1 264 ? 9.687 -1.044 3.117 1.00 97.12 264 GLU A O 1
ATOM 2065 N N . PRO A 1 265 ? 8.593 0.182 1.591 1.00 97.50 265 PRO A N 1
ATOM 2066 C CA . PRO A 1 265 ? 7.586 -0.855 1.372 1.00 97.50 265 PRO A CA 1
ATOM 2067 C C . PRO A 1 265 ? 8.122 -2.059 0.592 1.00 97.50 265 PRO A C 1
ATOM 2069 O O . PRO A 1 265 ? 7.729 -3.193 0.864 1.00 97.50 265 PRO A O 1
ATOM 2072 N N . GLN A 1 266 ? 9.055 -1.846 -0.345 1.00 97.56 266 GLN A N 1
ATOM 2073 C CA . GLN A 1 266 ? 9.706 -2.959 -1.040 1.00 97.56 266 GLN A CA 1
ATOM 2074 C C . GLN A 1 266 ? 10.612 -3.737 -0.080 1.00 97.56 266 GLN A C 1
ATOM 2076 O O . GLN A 1 266 ? 10.604 -4.966 -0.097 1.00 97.56 266 GLN A O 1
ATOM 2081 N N . LEU A 1 267 ? 11.356 -3.030 0.778 1.00 97.75 267 LEU A N 1
ATOM 2082 C CA . LEU A 1 267 ? 12.180 -3.649 1.822 1.00 97.75 267 LEU A CA 1
ATOM 2083 C C . LEU A 1 267 ? 11.320 -4.409 2.838 1.00 97.75 267 LEU A C 1
ATOM 2085 O O . LEU A 1 267 ? 11.672 -5.515 3.226 1.00 97.75 267 LEU A O 1
ATOM 2089 N N . PHE A 1 268 ? 10.160 -3.860 3.200 1.00 98.31 268 PHE A N 1
ATOM 2090 C CA . PHE A 1 268 ? 9.183 -4.532 4.049 1.00 98.31 268 PHE A CA 1
ATOM 2091 C C . PHE A 1 268 ? 8.698 -5.848 3.424 1.00 98.31 268 PHE A C 1
ATOM 2093 O O . PHE A 1 268 ? 8.753 -6.882 4.080 1.00 98.31 268 PHE A O 1
ATOM 2100 N N . CYS A 1 269 ? 8.307 -5.851 2.142 1.00 98.56 269 CYS A N 1
ATOM 2101 C CA . CYS A 1 269 ? 7.913 -7.084 1.448 1.00 98.56 269 CYS A CA 1
ATOM 2102 C C . CYS A 1 269 ? 9.068 -8.092 1.367 1.00 98.56 269 CYS A C 1
ATOM 2104 O O . CYS A 1 269 ? 8.865 -9.282 1.579 1.00 98.56 269 CYS A O 1
ATOM 2106 N N . LYS A 1 270 ? 10.293 -7.630 1.101 1.00 98.06 270 LYS A N 1
ATOM 2107 C CA . LYS A 1 270 ? 11.484 -8.486 1.113 1.00 98.06 270 LYS A CA 1
ATOM 2108 C C . LYS A 1 270 ? 11.695 -9.155 2.475 1.00 98.06 270 LYS A C 1
ATOM 2110 O O . LYS A 1 270 ? 11.995 -10.346 2.524 1.00 98.06 270 LYS A O 1
ATOM 2115 N N . ASP A 1 271 ? 11.522 -8.409 3.561 1.00 97.94 271 ASP A N 1
ATOM 2116 C CA . ASP A 1 271 ? 11.642 -8.941 4.918 1.00 97.94 271 ASP A CA 1
ATOM 2117 C C . ASP A 1 271 ? 10.488 -9.908 5.251 1.00 97.94 271 ASP A C 1
ATOM 2119 O O . ASP A 1 271 ? 10.724 -10.913 5.921 1.00 97.94 271 ASP A O 1
ATOM 2123 N N . LEU A 1 272 ? 9.271 -9.673 4.731 1.00 98.38 272 LEU A N 1
ATOM 2124 C CA . LEU A 1 272 ? 8.174 -10.650 4.793 1.00 98.38 272 LEU A CA 1
ATOM 2125 C C . LEU A 1 272 ? 8.566 -11.967 4.110 1.00 98.38 272 LEU A C 1
ATOM 2127 O O . LEU A 1 272 ? 8.498 -13.020 4.741 1.00 98.38 272 LEU A O 1
ATOM 2131 N N . TRP A 1 273 ? 9.038 -11.908 2.861 1.00 98.31 273 TRP A N 1
ATOM 2132 C CA . TRP A 1 273 ? 9.504 -13.080 2.113 1.00 98.31 273 TRP A CA 1
ATOM 2133 C C . TRP A 1 273 ? 10.600 -13.842 2.857 1.00 98.31 273 TRP A C 1
ATOM 2135 O O . TRP A 1 273 ? 10.533 -15.063 2.973 1.00 98.31 273 TRP A O 1
ATOM 2145 N N . PHE A 1 274 ? 11.587 -13.132 3.407 1.00 97.50 274 PHE A N 1
ATOM 2146 C CA . PHE A 1 274 ? 12.665 -13.754 4.172 1.00 97.50 274 PHE A CA 1
ATOM 2147 C C . PHE A 1 274 ? 12.174 -14.427 5.460 1.00 97.50 274 PHE A C 1
ATOM 2149 O O . PHE A 1 274 ? 12.709 -15.459 5.856 1.00 97.50 274 PHE A O 1
ATOM 2156 N N . GLY A 1 275 ? 11.146 -13.860 6.095 1.00 96.19 275 GLY A N 1
ATOM 2157 C CA . GLY A 1 275 ? 10.494 -14.423 7.274 1.00 96.19 275 GLY A CA 1
ATOM 2158 C C . GLY A 1 275 ? 9.506 -15.560 6.990 1.00 96.19 275 GLY A C 1
ATOM 2159 O O . GLY A 1 275 ? 8.950 -16.113 7.934 1.00 96.19 275 GLY A O 1
ATOM 2160 N N . GLY A 1 276 ? 9.286 -15.925 5.721 1.00 96.94 276 GLY A N 1
ATOM 2161 C CA . GLY A 1 276 ? 8.339 -16.974 5.319 1.00 96.94 276 GLY A CA 1
ATOM 2162 C C . GLY A 1 276 ? 6.906 -16.490 5.065 1.00 96.94 276 GLY A C 1
ATOM 2163 O O . GLY A 1 276 ? 6.026 -17.310 4.826 1.00 96.94 276 GLY A O 1
ATOM 2164 N N . TRP A 1 277 ? 6.674 -15.175 5.062 1.00 97.88 277 TRP A N 1
ATOM 2165 C CA . TRP A 1 277 ? 5.387 -14.531 4.767 1.00 97.88 277 TRP A CA 1
ATOM 2166 C C . TRP A 1 277 ? 5.322 -14.043 3.307 1.00 97.88 277 TRP A C 1
ATOM 2168 O O . TRP A 1 277 ? 5.096 -12.865 3.024 1.00 97.88 277 TRP A O 1
ATOM 2178 N N . GLY A 1 278 ? 5.594 -14.948 2.363 1.00 97.75 278 GLY A N 1
ATOM 2179 C CA . GLY A 1 278 ? 5.741 -14.648 0.932 1.00 97.75 278 GLY A CA 1
ATOM 2180 C C . GLY A 1 278 ? 4.439 -14.532 0.129 1.00 97.75 278 GLY A C 1
ATOM 2181 O O . GLY A 1 278 ? 4.468 -14.258 -1.072 1.00 97.75 278 GLY A O 1
ATOM 2182 N N . ARG A 1 279 ? 3.264 -14.725 0.738 1.00 98.62 279 ARG A N 1
ATOM 2183 C CA . ARG A 1 279 ? 1.982 -14.643 0.020 1.00 98.62 279 ARG A CA 1
ATOM 2184 C C . ARG A 1 279 ? 1.520 -13.194 -0.105 1.00 98.62 279 ARG A C 1
ATOM 2186 O O . ARG A 1 279 ? 0.541 -12.778 0.514 1.00 98.62 279 ARG A O 1
ATOM 2193 N N . VAL A 1 280 ? 2.247 -12.420 -0.907 1.00 98.88 280 VAL A N 1
ATOM 2194 C CA . VAL A 1 280 ? 1.955 -11.015 -1.217 1.00 98.88 280 VAL A CA 1
ATOM 2195 C C . VAL A 1 280 ? 1.183 -10.936 -2.532 1.00 98.88 280 VAL A C 1
ATOM 2197 O O . VAL A 1 280 ? 1.615 -11.490 -3.541 1.00 98.88 280 VAL A O 1
ATOM 2200 N N . ALA A 1 281 ? 0.043 -10.249 -2.549 1.00 98.81 281 ALA A N 1
ATOM 2201 C CA . ALA A 1 281 ? -0.796 -10.137 -3.739 1.00 98.81 281 ALA A CA 1
ATOM 2202 C C . ALA A 1 281 ? -1.307 -8.721 -4.003 1.00 98.81 281 ALA A C 1
ATOM 2204 O O . ALA A 1 281 ? -1.507 -7.917 -3.099 1.00 98.81 281 ALA A O 1
ATOM 2205 N N . VAL A 1 282 ? -1.586 -8.434 -5.269 1.00 98.88 282 VAL A N 1
ATOM 2206 C CA . VAL A 1 282 ? -2.349 -7.255 -5.686 1.00 98.88 282 VAL A CA 1
ATOM 2207 C C . VAL A 1 282 ? -3.800 -7.662 -5.910 1.00 98.88 282 VAL A C 1
ATOM 2209 O O . VAL A 1 282 ? -4.061 -8.745 -6.435 1.00 98.88 282 VAL A O 1
ATOM 2212 N N . VAL A 1 283 ? -4.733 -6.781 -5.549 1.00 98.75 283 VAL A N 1
ATOM 2213 C CA . VAL A 1 283 ? -6.183 -6.944 -5.709 1.00 98.75 283 VAL A CA 1
ATOM 2214 C C . VAL A 1 283 ? -6.693 -5.918 -6.736 1.00 98.75 283 VAL A C 1
ATOM 2216 O O . VAL A 1 283 ? -6.991 -4.777 -6.382 1.00 98.75 283 VAL A O 1
ATOM 2219 N N . PRO A 1 284 ? -6.788 -6.271 -8.037 1.00 97.94 284 PRO A N 1
ATOM 2220 C CA . PRO A 1 284 ? -7.038 -5.295 -9.103 1.00 97.94 284 PRO A CA 1
ATOM 2221 C C . PRO A 1 284 ? -8.467 -4.754 -9.167 1.00 97.94 284 PRO A C 1
ATOM 2223 O O . PRO A 1 284 ? -8.726 -3.842 -9.958 1.00 97.94 284 PRO A O 1
ATOM 2226 N N . SER A 1 285 ? -9.394 -5.314 -8.387 1.00 97.44 285 SER A N 1
ATOM 2227 C CA . SER A 1 285 ? -10.730 -4.751 -8.174 1.00 97.44 285 SER A CA 1
ATOM 2228 C C . SER A 1 285 ? -10.659 -3.433 -7.388 1.00 97.44 285 SER A C 1
ATOM 2230 O O . SER A 1 285 ? -11.451 -2.529 -7.659 1.00 97.44 285 SER A O 1
ATOM 2232 N N . VAL A 1 286 ? -9.649 -3.264 -6.524 1.00 98.50 286 VAL A N 1
ATOM 2233 C CA . VAL A 1 286 ? -9.447 -2.075 -5.689 1.00 98.50 286 VAL A CA 1
ATOM 2234 C C . VAL A 1 286 ? -8.532 -1.071 -6.390 1.00 98.50 286 VAL A C 1
ATOM 2236 O O . VAL A 1 286 ? -7.313 -1.223 -6.425 1.00 98.50 286 VAL A O 1
ATOM 2239 N N . ASN A 1 287 ? -9.127 -0.017 -6.953 1.00 97.81 287 ASN A N 1
ATOM 2240 C CA . ASN A 1 287 ? -8.414 1.052 -7.660 1.00 97.81 287 ASN A CA 1
ATOM 2241 C C . ASN A 1 287 ? -8.582 2.384 -6.920 1.00 97.81 287 ASN A C 1
ATOM 2243 O O . ASN A 1 287 ? -9.721 2.800 -6.684 1.00 97.81 287 ASN A O 1
ATOM 2247 N N . ILE A 1 288 ? -7.472 3.043 -6.579 1.00 97.50 288 ILE A N 1
ATOM 2248 C CA . ILE A 1 288 ? -7.445 4.255 -5.740 1.00 97.50 288 ILE A CA 1
ATOM 2249 C C . ILE A 1 288 ? -6.518 5.347 -6.301 1.00 97.50 288 ILE A C 1
ATOM 2251 O O . ILE A 1 288 ? -5.758 5.123 -7.241 1.00 97.50 288 ILE A O 1
ATOM 2255 N N . GLU A 1 289 ? -6.625 6.555 -5.750 1.00 96.12 289 GLU A N 1
ATOM 2256 C CA . GLU A 1 289 ? -5.893 7.768 -6.154 1.00 96.12 289 GLU A CA 1
ATOM 2257 C C . GLU A 1 289 ? -5.751 8.690 -4.922 1.00 96.12 289 GLU A C 1
ATOM 2259 O O . GLU A 1 289 ? -6.475 8.497 -3.950 1.00 96.12 289 GLU A O 1
ATOM 2264 N N . TYR A 1 290 ? -4.855 9.679 -4.932 1.00 94.44 290 TYR A N 1
ATOM 2265 C CA . TYR A 1 290 ? -4.526 10.549 -3.787 1.00 94.44 290 TYR A CA 1
ATOM 2266 C C . TYR A 1 290 ? -5.394 11.823 -3.646 1.00 94.44 290 TYR A C 1
ATOM 2268 O O . TYR A 1 290 ? -5.130 12.682 -2.807 1.00 94.44 290 TYR A O 1
ATOM 2276 N N . GLY A 1 291 ? -6.451 11.980 -4.444 1.00 94.75 291 GLY A N 1
ATOM 2277 C CA . GLY A 1 291 ? -7.345 13.133 -4.400 1.00 94.75 291 GLY A CA 1
ATOM 2278 C C . GLY A 1 291 ? -8.754 12.836 -4.908 1.00 94.75 291 GLY A C 1
ATOM 2279 O O . GLY A 1 291 ? -8.978 11.970 -5.746 1.00 94.75 291 GLY A O 1
ATOM 2280 N N . ASP A 1 292 ? -9.733 13.592 -4.413 1.00 95.62 292 ASP A N 1
ATOM 2281 C CA . ASP A 1 292 ? -11.158 13.344 -4.667 1.00 95.62 292 ASP A CA 1
ATOM 2282 C C . ASP A 1 292 ? -11.549 13.400 -6.151 1.00 95.62 292 ASP A C 1
ATOM 2284 O O . ASP A 1 292 ? -12.276 12.536 -6.646 1.00 95.62 292 ASP A O 1
ATOM 2288 N N . GLU A 1 293 ? -11.071 14.417 -6.872 1.00 95.12 293 GLU A N 1
ATOM 2289 C CA . GLU A 1 293 ? -11.409 14.617 -8.283 1.00 95.12 293 GLU A CA 1
ATOM 2290 C C . GLU A 1 293 ? -10.857 13.485 -9.151 1.00 95.12 293 GLU A C 1
ATOM 2292 O O . GLU A 1 293 ? -11.598 12.840 -9.896 1.00 95.12 293 GLU A O 1
ATOM 2297 N N . LYS A 1 294 ? -9.556 13.220 -9.030 1.00 94.94 294 LYS A N 1
ATOM 2298 C CA . LYS A 1 294 ? -8.869 12.186 -9.802 1.00 94.94 294 LYS A CA 1
ATOM 2299 C C . LYS A 1 294 ? -9.282 10.784 -9.353 1.00 94.94 294 LYS A C 1
ATOM 2301 O O . LYS A 1 294 ? -9.474 9.922 -10.203 1.00 94.94 294 LYS A O 1
ATOM 2306 N N . GLY A 1 295 ? -9.525 10.566 -8.062 1.00 95.31 295 GLY A N 1
ATOM 2307 C CA . GLY A 1 295 ? -10.102 9.332 -7.529 1.00 95.31 295 GLY A CA 1
ATOM 2308 C C . GLY A 1 295 ? -11.469 9.021 -8.129 1.00 95.31 295 GLY A C 1
ATOM 2309 O O . GLY A 1 295 ? -11.717 7.884 -8.530 1.00 95.31 295 GLY A O 1
ATOM 2310 N N . ARG A 1 296 ? -12.331 10.030 -8.310 1.00 95.56 296 ARG A N 1
ATOM 2311 C CA . ARG A 1 296 ? -13.590 9.855 -9.047 1.00 95.56 296 ARG A CA 1
ATOM 2312 C C . ARG A 1 296 ? -13.344 9.419 -10.496 1.00 95.56 296 ARG A C 1
ATOM 2314 O O . ARG A 1 296 ? -13.991 8.475 -10.937 1.00 95.56 296 ARG A O 1
ATOM 2321 N N . LEU A 1 297 ? -12.398 10.039 -11.208 1.00 95.69 297 LEU A N 1
ATOM 2322 C CA . LEU A 1 297 ? -12.046 9.635 -12.581 1.00 95.69 297 LEU A CA 1
ATOM 2323 C C . LEU A 1 297 ? -11.548 8.182 -12.641 1.00 95.69 297 LEU A C 1
ATOM 2325 O O . LEU A 1 297 ? -11.924 7.436 -13.546 1.00 95.69 297 LEU A O 1
ATOM 2329 N N . ILE A 1 298 ? -10.758 7.748 -11.651 1.00 96.50 298 ILE A N 1
ATOM 2330 C CA . ILE A 1 298 ? -10.340 6.346 -11.528 1.00 96.50 298 ILE A CA 1
ATOM 2331 C C . ILE A 1 298 ? -11.548 5.433 -11.334 1.00 96.50 298 ILE A C 1
ATOM 2333 O O . ILE A 1 298 ? -11.649 4.430 -12.036 1.00 96.50 298 ILE A O 1
ATOM 2337 N N . LYS A 1 299 ? -12.495 5.766 -10.452 1.00 96.12 299 LYS A N 1
ATOM 2338 C CA . LYS A 1 299 ? -13.704 4.948 -10.248 1.00 96.12 299 LYS A CA 1
ATOM 2339 C C . LYS A 1 299 ? -14.606 4.915 -11.484 1.00 96.12 299 LYS A C 1
ATOM 2341 O O . LYS A 1 299 ? -15.144 3.860 -11.811 1.00 96.12 299 LYS A O 1
ATOM 2346 N N . GLU A 1 300 ? -14.729 6.020 -12.215 1.00 95.12 300 GLU A N 1
ATOM 2347 C CA . GLU A 1 300 ? -15.479 6.084 -13.477 1.00 95.12 300 GLU A CA 1
ATOM 2348 C C . GLU A 1 300 ? -14.826 5.227 -14.576 1.00 95.12 300 GLU A C 1
ATOM 2350 O O . GLU A 1 300 ? -15.516 4.475 -15.266 1.00 95.12 300 GLU A O 1
ATOM 2355 N N . GLY A 1 301 ? -13.497 5.289 -14.716 1.00 94.31 301 GLY A N 1
ATOM 2356 C CA . GLY A 1 301 ? -12.762 4.581 -15.769 1.00 94.31 301 GLY A CA 1
ATOM 2357 C C . GLY A 1 301 ? -12.429 3.118 -15.456 1.00 94.31 301 GLY A C 1
ATOM 2358 O O . GLY A 1 301 ? -12.451 2.268 -16.347 1.00 94.31 301 GLY A O 1
ATOM 2359 N N . LYS A 1 302 ? -12.101 2.800 -14.200 1.00 94.62 302 LYS A N 1
ATOM 2360 C CA . LYS A 1 302 ? -11.685 1.461 -13.743 1.00 94.62 302 LYS A CA 1
ATOM 2361 C C . LYS A 1 302 ? -12.793 0.709 -13.007 1.00 94.62 302 LYS A C 1
ATOM 2363 O O . LYS A 1 302 ? -12.664 -0.501 -12.860 1.00 94.62 302 LYS A O 1
ATOM 2368 N N . GLY A 1 303 ? -13.875 1.375 -12.607 1.00 94.81 303 GLY A N 1
ATOM 2369 C CA . GLY A 1 303 ? -14.993 0.792 -11.865 1.00 94.81 303 GLY A CA 1
ATOM 2370 C C . GLY A 1 303 ? -14.838 0.875 -10.344 1.00 94.81 303 GLY A C 1
ATOM 2371 O O . GLY A 1 303 ? -13.735 0.967 -9.810 1.00 94.81 303 GLY A O 1
ATOM 2372 N N . TYR A 1 304 ? -15.982 0.821 -9.662 1.00 96.44 304 TYR A N 1
ATOM 2373 C CA . TYR A 1 304 ? -16.085 0.600 -8.218 1.00 96.44 304 TYR A CA 1
ATOM 2374 C C . TYR A 1 304 ? -15.782 -0.859 -7.872 1.00 96.44 304 TYR A C 1
ATOM 2376 O O . TYR A 1 304 ? -15.993 -1.746 -8.703 1.00 96.44 304 TYR A O 1
ATOM 2384 N N . THR A 1 305 ? -15.326 -1.113 -6.650 1.00 96.69 305 THR A N 1
ATOM 2385 C CA . THR A 1 305 ? -14.895 -2.449 -6.215 1.00 96.69 305 THR A CA 1
ATOM 2386 C C . THR A 1 305 ? -16.061 -3.438 -6.263 1.00 96.69 305 THR A C 1
ATOM 2388 O O . THR A 1 305 ? -15.943 -4.501 -6.874 1.00 96.69 305 THR A O 1
ATOM 2391 N N . SER A 1 306 ? -17.236 -3.034 -5.771 1.00 95.38 306 SER A N 1
ATOM 2392 C CA . SER A 1 306 ? -18.484 -3.813 -5.828 1.00 95.38 306 SER A CA 1
ATOM 2393 C C . SER A 1 306 ? -18.903 -4.253 -7.230 1.00 95.38 306 SER A C 1
ATOM 2395 O O . SER A 1 306 ? -19.532 -5.298 -7.385 1.00 95.38 306 SER A O 1
ATOM 2397 N N . ARG A 1 307 ? -18.558 -3.492 -8.278 1.00 95.00 307 ARG A N 1
ATOM 2398 C CA . ARG A 1 307 ? -18.864 -3.884 -9.662 1.00 95.00 307 ARG A CA 1
ATOM 2399 C C . ARG A 1 307 ? -18.120 -5.159 -10.052 1.00 95.00 307 ARG A C 1
ATOM 2401 O O . ARG A 1 307 ? -18.664 -5.967 -10.801 1.00 95.00 307 ARG A O 1
ATOM 2408 N N . TRP A 1 308 ? -16.880 -5.299 -9.594 1.00 93.31 308 TRP A N 1
ATOM 2409 C CA . TRP A 1 308 ? -16.016 -6.423 -9.936 1.00 93.31 308 TRP A CA 1
ATOM 2410 C C . TRP A 1 308 ? -16.302 -7.633 -9.057 1.00 93.31 308 TRP A C 1
ATOM 2412 O O . TRP A 1 308 ? -16.414 -8.738 -9.581 1.00 93.31 308 TRP A O 1
ATOM 2422 N N . THR A 1 309 ? -16.518 -7.417 -7.759 1.00 91.81 309 THR A N 1
ATOM 2423 C CA . THR A 1 309 ? -16.824 -8.505 -6.821 1.00 91.81 309 THR A CA 1
ATOM 2424 C C . THR A 1 309 ? -18.204 -9.120 -7.066 1.00 91.81 309 THR A C 1
ATOM 2426 O O . THR A 1 309 ? -18.384 -10.312 -6.857 1.00 91.81 309 THR A O 1
ATOM 2429 N N . ALA A 1 310 ? -19.170 -8.366 -7.608 1.00 90.94 310 ALA A N 1
ATOM 2430 C CA . ALA A 1 310 ? -20.496 -8.893 -7.955 1.00 90.94 310 ALA A CA 1
ATOM 2431 C C . ALA A 1 310 ? -20.491 -9.962 -9.067 1.00 90.94 310 ALA A C 1
ATOM 2433 O O . ALA A 1 310 ? -21.466 -10.698 -9.212 1.00 90.94 310 ALA A O 1
ATOM 2434 N N . VAL A 1 311 ? -19.430 -10.019 -9.876 1.00 90.44 311 VAL A N 1
ATOM 2435 C CA . VAL A 1 311 ? -19.270 -10.973 -10.989 1.00 90.44 311 VAL A CA 1
ATOM 2436 C C . VAL A 1 311 ? -18.024 -11.847 -10.822 1.00 90.44 311 VAL A C 1
ATOM 2438 O O . VAL A 1 311 ? -17.608 -12.528 -11.757 1.00 90.44 311 VAL A O 1
ATOM 2441 N N . GLU A 1 312 ? -17.382 -11.787 -9.657 1.00 90.38 312 GLU A N 1
ATOM 2442 C CA . GLU A 1 312 ? -16.249 -12.633 -9.311 1.00 90.38 312 GLU A CA 1
ATOM 2443 C C . GLU A 1 312 ? -16.739 -13.926 -8.669 1.00 90.38 312 GLU A C 1
ATOM 2445 O O . GLU A 1 312 ? -17.541 -13.908 -7.737 1.00 90.38 312 GLU A O 1
ATOM 2450 N N . THR A 1 313 ? -16.251 -15.057 -9.171 1.00 90.25 313 THR A N 1
ATOM 2451 C CA . THR A 1 313 ? -16.420 -16.339 -8.488 1.00 90.25 313 THR A CA 1
ATOM 2452 C C . THR A 1 313 ? -15.216 -16.608 -7.592 1.00 90.25 313 THR A C 1
ATOM 2454 O O . THR A 1 313 ? -14.094 -16.214 -7.917 1.00 90.25 313 THR A O 1
ATOM 2457 N N . GLU A 1 314 ? -15.426 -17.315 -6.478 1.00 85.62 314 GLU A N 1
ATOM 2458 C CA . GLU A 1 314 ? -14.324 -17.682 -5.578 1.00 85.62 314 GLU A CA 1
ATOM 2459 C C . GLU A 1 314 ? -13.231 -18.474 -6.310 1.00 85.62 314 GLU A C 1
ATOM 2461 O O . GLU A 1 314 ? -12.050 -18.246 -6.070 1.00 85.62 314 GLU A O 1
ATOM 2466 N N . GLU A 1 315 ? -13.608 -19.364 -7.233 1.00 89.31 315 GLU A N 1
ATOM 2467 C CA . GLU A 1 315 ? -12.671 -20.167 -8.027 1.00 89.31 315 GLU A CA 1
ATOM 2468 C C . GLU A 1 315 ? -11.768 -19.296 -8.911 1.00 89.31 315 GLU A C 1
ATOM 2470 O O . GLU A 1 315 ? -10.551 -19.455 -8.893 1.00 89.31 315 GLU A O 1
ATOM 2475 N N . GLU A 1 316 ? -12.331 -18.324 -9.632 1.00 90.69 316 GLU A N 1
ATOM 2476 C CA . GLU A 1 316 ? -11.540 -17.416 -10.472 1.00 90.69 316 GLU A CA 1
ATOM 2477 C C . GLU A 1 316 ? -10.664 -16.465 -9.644 1.00 90.69 316 GLU A C 1
ATOM 2479 O O . GLU A 1 316 ? -9.584 -16.057 -10.089 1.00 90.69 316 GLU A O 1
ATOM 2484 N N . ALA A 1 317 ? -11.124 -16.095 -8.445 1.00 91.88 317 ALA A N 1
ATOM 2485 C CA . ALA A 1 317 ? -10.388 -15.225 -7.538 1.00 91.88 317 ALA A CA 1
ATOM 2486 C C . ALA A 1 317 ? -9.143 -15.911 -6.966 1.00 91.88 317 ALA A C 1
ATOM 2488 O O . ALA A 1 317 ? -8.141 -15.235 -6.718 1.00 91.88 317 ALA A O 1
ATOM 2489 N N . ARG A 1 318 ? -9.179 -17.235 -6.751 1.00 97.25 318 ARG A N 1
ATOM 2490 C CA . ARG A 1 318 ? -8.091 -17.991 -6.110 1.00 97.25 318 ARG A CA 1
ATOM 2491 C C . ARG A 1 318 ? -6.746 -17.767 -6.797 1.00 97.25 318 ARG A C 1
ATOM 2493 O O . ARG A 1 318 ? -6.635 -17.790 -8.025 1.00 97.25 318 ARG A O 1
ATOM 2500 N N . ILE A 1 319 ? -5.726 -17.546 -5.974 1.00 97.88 319 ILE A N 1
ATOM 2501 C CA . ILE A 1 319 ? -4.329 -17.469 -6.399 1.00 97.88 319 ILE A CA 1
ATOM 2502 C C . ILE A 1 319 ? -3.696 -18.853 -6.245 1.00 97.88 319 ILE A C 1
ATOM 2504 O O . ILE A 1 319 ? -3.752 -19.456 -5.174 1.00 97.88 319 ILE A O 1
ATOM 2508 N N . GLU A 1 320 ? -3.057 -19.335 -7.308 1.00 96.94 320 GLU A N 1
ATOM 2509 C CA . GLU A 1 320 ? -2.099 -20.438 -7.222 1.00 96.94 320 GLU A CA 1
ATOM 2510 C C . GLU A 1 320 ? -0.763 -19.871 -6.731 1.00 96.94 320 GLU A C 1
ATOM 2512 O O . GLU A 1 320 ? -0.044 -19.209 -7.480 1.00 96.94 320 GLU A O 1
ATOM 2517 N N . TRP A 1 321 ? -0.476 -20.056 -5.442 1.00 98.38 321 TRP A N 1
ATOM 2518 C CA . TRP A 1 321 ? 0.711 -19.491 -4.805 1.00 98.38 321 TRP A CA 1
ATOM 2519 C C . TRP A 1 321 ? 1.993 -20.207 -5.241 1.00 98.38 321 TRP A C 1
ATOM 2521 O O . TRP A 1 321 ? 2.069 -21.435 -5.249 1.00 98.38 321 TRP A O 1
ATOM 2531 N N . VAL A 1 322 ? 3.018 -19.417 -5.550 1.00 97.94 322 VAL A N 1
ATOM 2532 C CA . VAL A 1 322 ? 4.404 -19.856 -5.707 1.00 97.94 322 VAL A CA 1
ATOM 2533 C C . VAL A 1 322 ? 5.132 -19.583 -4.393 1.00 97.94 322 VAL A C 1
ATOM 2535 O O . VAL A 1 322 ? 5.240 -18.429 -3.978 1.00 97.94 322 VAL A O 1
ATOM 2538 N N . ASP A 1 323 ? 5.618 -20.639 -3.743 1.00 96.44 323 ASP A N 1
ATOM 2539 C CA . ASP A 1 323 ? 6.244 -20.537 -2.416 1.00 96.44 323 ASP A CA 1
ATOM 2540 C C . ASP A 1 323 ? 7.660 -19.934 -2.462 1.00 96.44 323 ASP A C 1
ATOM 2542 O O . ASP A 1 323 ? 8.110 -19.330 -1.491 1.00 96.44 323 ASP A O 1
ATOM 2546 N N . GLU A 1 324 ? 8.359 -20.061 -3.593 1.00 97.56 324 GLU A N 1
ATOM 2547 C CA . GLU A 1 324 ? 9.722 -19.549 -3.763 1.00 97.56 324 GLU A CA 1
ATOM 2548 C C . GLU A 1 324 ? 9.727 -18.134 -4.376 1.00 97.56 324 GLU A C 1
ATOM 2550 O O . GLU A 1 324 ? 9.089 -17.906 -5.412 1.00 97.56 324 GLU A O 1
ATOM 2555 N N . PRO A 1 325 ? 10.481 -17.176 -3.805 1.00 97.50 325 PRO A N 1
ATOM 2556 C CA . PRO A 1 325 ? 10.645 -15.850 -4.395 1.00 97.50 325 PRO A CA 1
ATOM 2557 C C . PRO A 1 325 ? 11.445 -15.908 -5.712 1.00 97.50 325 PRO A C 1
ATOM 2559 O O . PRO A 1 325 ? 12.189 -16.864 -5.964 1.00 97.50 325 PRO A O 1
ATOM 2562 N N . PRO A 1 326 ? 11.366 -14.868 -6.567 1.00 98.00 326 PRO A N 1
ATOM 2563 C CA . PRO A 1 326 ? 12.252 -14.754 -7.722 1.00 98.00 326 PRO A CA 1
ATOM 2564 C C . PRO A 1 326 ? 13.719 -14.778 -7.286 1.00 98.00 326 PRO A C 1
ATOM 2566 O O . PRO A 1 326 ? 14.086 -14.177 -6.282 1.00 98.00 326 PRO A O 1
ATOM 2569 N N . ARG A 1 327 ? 14.591 -15.424 -8.072 1.00 97.88 327 ARG A N 1
ATOM 2570 C CA . ARG A 1 327 ? 16.034 -15.506 -7.763 1.00 97.88 327 ARG A CA 1
ATOM 2571 C C . ARG A 1 327 ? 16.680 -14.128 -7.629 1.00 97.88 327 ARG A C 1
ATOM 2573 O O . ARG A 1 327 ? 17.522 -13.921 -6.758 1.00 97.88 327 ARG A O 1
ATOM 2580 N N . GLU A 1 328 ? 16.275 -13.206 -8.490 1.00 98.31 328 GLU A N 1
ATOM 2581 C CA . GLU A 1 328 ? 16.751 -11.831 -8.521 1.00 98.31 328 GLU A CA 1
ATOM 2582 C C . GLU A 1 328 ? 15.569 -10.876 -8.642 1.00 98.31 328 GLU A C 1
ATOM 2584 O O . GLU A 1 328 ? 14.540 -11.203 -9.234 1.00 98.31 328 GLU A O 1
ATOM 2589 N N . VAL A 1 329 ? 15.734 -9.679 -8.095 1.00 98.12 329 VAL A N 1
ATOM 2590 C CA . VAL A 1 329 ? 14.788 -8.574 -8.212 1.00 98.12 329 VAL A CA 1
ATOM 2591 C C . VAL A 1 329 ? 15.504 -7.358 -8.765 1.00 98.12 329 VAL A C 1
ATOM 2593 O O . VAL A 1 329 ? 16.695 -7.138 -8.530 1.00 98.12 329 VAL A O 1
ATOM 2596 N N . LYS A 1 330 ? 14.766 -6.549 -9.512 1.00 97.62 330 LYS A N 1
ATOM 2597 C CA . LYS A 1 330 ? 15.283 -5.341 -10.124 1.00 97.62 330 LYS A CA 1
ATOM 2598 C C . LYS A 1 330 ? 15.470 -4.261 -9.072 1.00 97.62 330 LYS A C 1
ATOM 2600 O O . LYS A 1 330 ? 14.509 -3.755 -8.477 1.00 97.62 330 LYS A O 1
ATOM 2605 N N . CYS A 1 331 ? 16.724 -3.908 -8.864 1.00 96.94 331 CYS A N 1
ATOM 2606 C CA . CYS A 1 331 ? 17.135 -2.735 -8.132 1.00 96.94 331 CYS A CA 1
ATOM 2607 C C . CYS A 1 331 ? 17.002 -1.503 -9.030 1.00 96.94 331 CYS A C 1
ATOM 2609 O O . CYS A 1 331 ? 17.414 -1.525 -10.189 1.00 96.94 331 CYS A O 1
ATOM 2611 N N . MET A 1 332 ? 16.412 -0.438 -8.498 1.00 96.19 332 MET A N 1
ATOM 2612 C CA . MET A 1 332 ? 16.174 0.827 -9.196 1.00 96.19 332 MET A CA 1
ATOM 2613 C C . MET A 1 332 ? 16.438 2.015 -8.252 1.00 96.19 332 MET A C 1
ATOM 2615 O O . MET A 1 332 ? 15.471 2.628 -7.791 1.00 96.19 332 MET A O 1
ATOM 2619 N N . PRO A 1 333 ? 17.691 2.319 -7.847 1.00 95.12 333 PRO A N 1
ATOM 2620 C CA . PRO A 1 333 ? 17.961 3.457 -6.961 1.00 95.12 333 PRO A CA 1
ATOM 2621 C C . PRO A 1 333 ? 17.444 4.774 -7.545 1.00 95.12 333 PRO A C 1
ATOM 2623 O O . PRO A 1 333 ? 16.922 5.622 -6.825 1.00 95.12 333 PRO A O 1
ATOM 2626 N N . THR A 1 334 ? 17.530 4.892 -8.870 1.00 94.69 334 THR A N 1
ATOM 2627 C CA . THR A 1 334 ? 16.863 5.901 -9.693 1.00 94.69 334 THR A CA 1
ATOM 2628 C C . THR A 1 334 ? 16.247 5.216 -10.918 1.00 94.69 334 THR A C 1
ATOM 2630 O O . THR A 1 334 ? 16.471 4.029 -11.155 1.00 94.69 334 THR A O 1
ATOM 2633 N N . TYR A 1 335 ? 15.442 5.930 -11.709 1.00 94.81 335 TYR A N 1
ATOM 2634 C CA . TYR A 1 335 ? 14.825 5.344 -12.908 1.00 94.81 335 TYR A CA 1
ATOM 2635 C C . TYR A 1 335 ? 15.825 5.085 -14.046 1.00 94.81 335 TYR A C 1
ATOM 2637 O O . TYR A 1 335 ? 15.607 4.196 -14.861 1.00 94.81 335 TYR A O 1
ATOM 2645 N N . ASP A 1 336 ? 16.930 5.818 -14.097 1.00 93.88 336 ASP A N 1
ATOM 2646 C CA . ASP A 1 336 ? 18.009 5.676 -15.081 1.00 93.88 336 ASP A CA 1
ATOM 2647 C C . ASP A 1 336 ? 19.141 4.736 -14.619 1.00 93.88 336 ASP A C 1
ATOM 2649 O O . ASP A 1 336 ? 19.912 4.245 -15.441 1.00 93.88 336 ASP A O 1
ATOM 2653 N N . ASN A 1 337 ? 19.216 4.420 -13.322 1.00 95.44 337 ASN A N 1
ATOM 2654 C CA . ASN A 1 337 ? 20.141 3.436 -12.762 1.00 95.44 337 ASN A CA 1
ATOM 2655 C C . ASN A 1 337 ? 19.371 2.193 -12.308 1.00 95.44 337 ASN A C 1
ATOM 2657 O O . ASN A 1 337 ? 18.750 2.194 -11.246 1.00 95.44 337 ASN A O 1
ATOM 2661 N N . GLN A 1 338 ? 19.412 1.129 -13.107 1.00 96.62 338 GLN A N 1
ATOM 2662 C CA . GLN A 1 338 ? 18.704 -0.115 -12.816 1.00 96.62 338 GLN A CA 1
ATOM 2663 C C . GLN A 1 338 ? 19.619 -1.320 -13.031 1.00 96.62 338 GLN A C 1
ATOM 2665 O O . GLN A 1 338 ? 20.354 -1.383 -14.017 1.00 96.62 338 GLN A O 1
ATOM 2670 N N . TYR A 1 339 ? 19.553 -2.300 -12.136 1.00 97.25 339 TYR A N 1
ATOM 2671 C CA . TYR A 1 339 ? 20.317 -3.544 -12.239 1.00 97.25 339 TYR A CA 1
ATOM 2672 C C . TYR A 1 339 ? 19.617 -4.684 -11.500 1.00 97.25 339 TYR A C 1
ATOM 2674 O O . TYR A 1 339 ? 18.778 -4.459 -10.631 1.00 97.25 339 TYR A O 1
ATOM 2682 N N . TRP A 1 340 ? 19.944 -5.924 -11.851 1.00 98.06 340 TRP A N 1
ATOM 2683 C CA . TRP A 1 340 ? 19.428 -7.104 -11.159 1.00 98.06 340 TRP A CA 1
ATOM 2684 C C . TRP A 1 340 ? 20.312 -7.450 -9.966 1.00 98.06 340 TRP A C 1
ATOM 2686 O O . TRP A 1 340 ? 21.535 -7.321 -10.028 1.00 98.06 340 TRP A O 1
ATOM 2696 N N . GLN A 1 341 ? 19.684 -7.857 -8.868 1.00 97.50 341 GLN A N 1
ATOM 2697 C CA . GLN A 1 341 ? 20.363 -8.291 -7.656 1.00 97.50 341 GLN A CA 1
ATOM 2698 C C . GLN A 1 341 ? 19.606 -9.470 -7.043 1.00 97.50 341 GLN A C 1
ATOM 2700 O O . GLN A 1 341 ? 18.380 -9.525 -7.130 1.00 97.50 341 GLN A O 1
ATOM 2705 N N . ALA A 1 342 ? 20.315 -10.385 -6.376 1.00 97.69 342 ALA A N 1
ATOM 2706 C CA . ALA A 1 342 ? 19.695 -11.435 -5.568 1.00 97.69 342 ALA A CA 1
ATOM 2707 C C . ALA A 1 342 ? 18.626 -10.854 -4.623 1.00 97.69 342 ALA A C 1
ATOM 2709 O O . ALA A 1 342 ? 18.880 -9.875 -3.915 1.00 97.69 342 ALA A O 1
ATOM 2710 N N . TRP A 1 343 ? 17.437 -11.463 -4.596 1.00 97.31 343 TRP A N 1
ATOM 2711 C CA . TRP A 1 343 ? 16.277 -10.923 -3.869 1.00 97.31 343 TRP A CA 1
ATOM 2712 C C . TRP A 1 343 ? 16.533 -10.727 -2.367 1.00 97.31 343 TRP A C 1
ATOM 2714 O O . TRP A 1 343 ? 16.011 -9.793 -1.760 1.00 97.31 343 TRP A O 1
ATOM 2724 N N . ASN A 1 344 ? 17.378 -11.580 -1.784 1.00 95.69 344 ASN A N 1
ATOM 2725 C CA . ASN A 1 344 ? 17.740 -11.616 -0.370 1.00 95.69 344 ASN A CA 1
ATOM 2726 C C . ASN A 1 344 ? 19.112 -10.993 -0.066 1.00 95.69 344 ASN A C 1
ATOM 2728 O O . ASN A 1 344 ? 19.661 -11.248 1.004 1.00 95.69 344 ASN A O 1
ATOM 2732 N N . ALA A 1 345 ? 19.694 -10.200 -0.974 1.00 95.31 345 ALA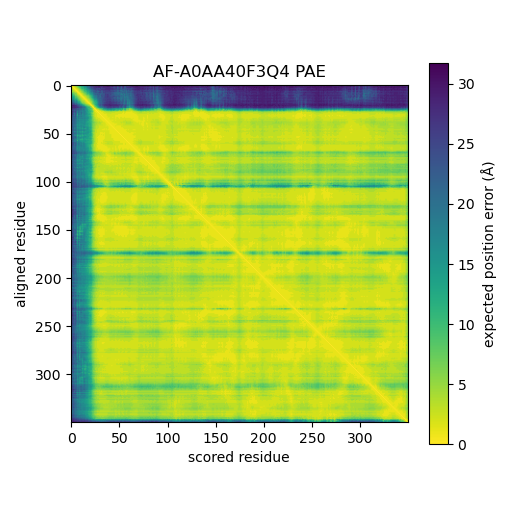 A N 1
ATOM 2733 C CA . ALA A 1 345 ? 20.954 -9.503 -0.697 1.00 95.31 345 ALA A CA 1
ATOM 2734 C C . ALA A 1 345 ? 20.898 -8.782 0.664 1.00 95.31 345 ALA A C 1
ATOM 2736 O O . ALA A 1 345 ? 19.849 -8.262 1.013 1.00 95.31 345 ALA A O 1
ATOM 2737 N N . SER A 1 346 ? 21.991 -8.756 1.432 1.00 93.31 346 SER A N 1
ATOM 2738 C CA . SER A 1 346 ? 22.062 -8.215 2.808 1.00 93.31 346 SER A CA 1
ATOM 2739 C C . SER A 1 346 ? 21.259 -8.941 3.906 1.00 93.31 346 SER A C 1
ATOM 2741 O O . SER A 1 346 ? 21.122 -8.377 4.993 1.00 93.31 346 SER A O 1
ATOM 2743 N N . LEU A 1 347 ? 20.731 -10.144 3.652 1.00 91.38 347 LEU A N 1
ATOM 2744 C CA . LEU A 1 347 ? 20.074 -10.998 4.654 1.00 91.38 347 LEU A CA 1
ATOM 2745 C C . LEU A 1 347 ? 20.910 -12.272 4.934 1.00 91.38 347 LEU A C 1
ATOM 2747 O O . LEU A 1 347 ? 21.616 -12.721 4.026 1.00 91.38 347 LEU A O 1
ATOM 2751 N N . PRO A 1 348 ? 20.856 -12.876 6.147 1.00 84.50 348 PRO A N 1
ATOM 2752 C CA . PRO A 1 348 ? 19.953 -12.580 7.269 1.00 84.50 348 PRO A CA 1
ATOM 2753 C C . PRO A 1 348 ? 20.185 -11.217 7.932 1.00 84.50 348 PRO A C 1
ATOM 2755 O O . PRO A 1 348 ? 21.233 -10.594 7.772 1.00 84.50 348 PRO A O 1
ATOM 2758 N N . LEU A 1 349 ? 19.168 -10.757 8.665 1.00 71.44 349 LEU A N 1
ATOM 2759 C CA . LEU A 1 349 ? 19.289 -9.631 9.587 1.00 71.44 349 LEU A CA 1
ATOM 2760 C C . LEU A 1 349 ? 20.152 -10.105 10.772 1.00 71.44 349 LEU A C 1
ATOM 2762 O O . LEU A 1 349 ? 19.810 -11.120 11.377 1.00 71.44 349 LEU A O 1
ATOM 2766 N N . ASP A 1 350 ? 21.264 -9.420 11.054 1.00 59.03 350 ASP A N 1
ATOM 2767 C CA . ASP A 1 350 ? 22.070 -9.671 12.266 1.00 59.03 350 ASP A CA 1
ATOM 2768 C C . ASP A 1 350 ? 21.272 -9.450 13.557 1.00 59.03 350 ASP A C 1
ATOM 2770 O O . ASP A 1 350 ? 20.444 -8.501 13.580 1.00 59.03 350 ASP A O 1
#

InterPro domains:
  IPR021047 Mannosyltransferase 1, CMT1 [PF11735] (30-271)
  IPR021047 Mannosyltransferase 1, CMT1 [PTHR34144] (23-309)

Organism: NCBI:txid314040

pLDDT: mean 92.83, std 10.62, range [44.69, 98.88]